Protein AF-A0A7S1LGP7-F1 (afdb_monomer_lite)

Structure (mmCIF, N/CA/C/O backbone):
data_AF-A0A7S1LGP7-F1
#
_entry.id   AF-A0A7S1LGP7-F1
#
loop_
_atom_site.group_PDB
_atom_site.id
_atom_site.type_symbol
_atom_site.label_atom_id
_atom_site.label_alt_id
_atom_site.label_comp_id
_atom_site.label_asym_id
_atom_site.label_entity_id
_atom_site.label_seq_id
_atom_site.pdbx_PDB_ins_code
_atom_site.Cartn_x
_atom_site.Cartn_y
_atom_site.Cartn_z
_atom_site.occupancy
_atom_site.B_iso_or_equiv
_atom_site.auth_seq_id
_atom_site.auth_comp_id
_atom_site.auth_asym_id
_atom_site.auth_atom_id
_atom_site.pdbx_PDB_model_num
ATOM 1 N N . LYS A 1 1 ? 65.572 6.666 -53.061 1.00 45.47 1 LYS A N 1
ATOM 2 C CA . LYS A 1 1 ? 66.900 7.156 -53.503 1.00 45.47 1 LYS A CA 1
ATOM 3 C C . LYS A 1 1 ? 67.613 7.742 -52.293 1.00 45.47 1 LYS A C 1
ATOM 5 O O . LYS A 1 1 ? 67.546 8.941 -52.095 1.00 45.47 1 LYS A O 1
ATOM 10 N N . GLU A 1 2 ? 68.214 6.881 -51.483 1.00 43.12 2 GLU A N 1
ATOM 11 C CA . GLU A 1 2 ? 69.264 7.213 -50.515 1.00 43.12 2 GLU A CA 1
ATOM 12 C C . GLU A 1 2 ? 69.941 5.873 -50.194 1.00 43.12 2 GLU A C 1
ATOM 14 O O . GLU A 1 2 ? 69.352 5.007 -49.552 1.00 43.12 2 GLU A O 1
ATOM 19 N N . GLU A 1 3 ? 71.114 5.645 -50.787 1.00 46.31 3 GLU A N 1
ATOM 20 C CA . GLU A 1 3 ? 71.937 4.452 -50.572 1.00 46.31 3 GLU A CA 1
ATOM 21 C C . GLU A 1 3 ? 72.852 4.705 -49.372 1.00 46.31 3 GLU A C 1
ATOM 23 O O . GLU A 1 3 ? 73.777 5.515 -49.433 1.00 46.31 3 GLU A O 1
ATOM 28 N N . LEU A 1 4 ? 72.598 4.014 -48.263 1.00 48.03 4 LEU A N 1
ATOM 29 C CA . LEU A 1 4 ? 73.521 3.953 -47.132 1.00 48.03 4 LEU A CA 1
ATOM 30 C C . LEU A 1 4 ? 74.515 2.811 -47.371 1.00 48.03 4 LEU A C 1
ATOM 32 O O . LEU A 1 4 ? 74.286 1.675 -46.961 1.00 48.03 4 LEU A O 1
ATOM 36 N N . CYS A 1 5 ? 75.638 3.118 -48.021 1.00 53.22 5 CYS A N 1
ATOM 37 C CA . CYS A 1 5 ? 76.792 2.224 -48.069 1.00 53.22 5 CYS A CA 1
ATOM 38 C C . CYS A 1 5 ? 77.402 2.106 -46.664 1.00 53.22 5 CYS A C 1
ATOM 40 O O . CYS A 1 5 ? 78.055 3.032 -46.180 1.00 53.22 5 CYS A O 1
ATOM 42 N N . ARG A 1 6 ? 77.209 0.965 -45.994 1.00 50.81 6 ARG A N 1
ATOM 43 C CA . ARG A 1 6 ? 77.986 0.627 -44.795 1.00 50.81 6 ARG A CA 1
ATOM 44 C C . ARG A 1 6 ? 79.366 0.132 -45.222 1.00 50.81 6 ARG A C 1
ATOM 46 O O . ARG A 1 6 ? 79.488 -0.956 -45.769 1.00 50.81 6 ARG A O 1
ATOM 53 N N . GLN A 1 7 ? 80.389 0.938 -44.955 1.00 54.25 7 GLN A N 1
ATOM 54 C CA . GLN A 1 7 ? 81.780 0.486 -44.948 1.00 54.25 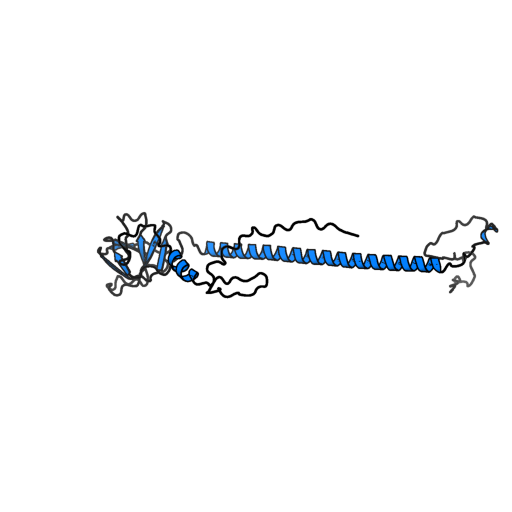7 GLN A CA 1
ATOM 55 C C . GLN A 1 7 ? 82.050 -0.287 -43.652 1.00 54.25 7 GLN A C 1
ATOM 57 O O . GLN A 1 7 ? 81.488 0.039 -42.602 1.00 54.25 7 GLN A O 1
ATOM 62 N N . ASP A 1 8 ? 82.896 -1.313 -43.718 1.00 59.28 8 ASP A N 1
ATOM 63 C CA . ASP A 1 8 ? 83.417 -1.944 -42.511 1.00 59.28 8 ASP A CA 1
ATOM 64 C C . ASP A 1 8 ? 84.387 -0.997 -41.776 1.00 59.28 8 ASP A C 1
ATOM 66 O O . ASP A 1 8 ? 84.783 0.053 -42.287 1.00 59.28 8 ASP A O 1
ATOM 70 N N . PHE A 1 9 ? 84.792 -1.358 -40.556 1.00 62.59 9 PHE A N 1
ATOM 71 C CA . PHE A 1 9 ? 85.716 -0.548 -39.749 1.00 62.59 9 PHE A CA 1
ATOM 72 C C . PHE A 1 9 ? 87.102 -0.337 -40.397 1.00 62.59 9 PHE A C 1
ATOM 74 O O . PHE A 1 9 ? 87.920 0.392 -39.836 1.00 62.59 9 PHE A O 1
ATOM 81 N N . THR A 1 10 ? 87.378 -0.944 -41.558 1.00 65.94 10 THR A N 1
ATOM 82 C CA . THR A 1 10 ? 88.626 -0.774 -42.314 1.00 65.94 10 THR A CA 1
ATOM 83 C C . THR A 1 10 ? 88.478 0.084 -43.572 1.00 65.94 10 THR A C 1
ATOM 85 O O . THR A 1 10 ? 89.481 0.373 -44.222 1.00 65.94 10 THR A O 1
ATOM 88 N N . GLY A 1 11 ? 87.262 0.536 -43.902 1.00 63.62 11 GLY A N 1
ATOM 89 C CA . GLY A 1 11 ? 86.998 1.386 -45.065 1.00 63.62 11 GLY A CA 1
ATOM 90 C C . GLY A 1 11 ? 87.019 0.644 -46.405 1.00 63.62 11 GLY A C 1
ATOM 91 O O . GLY A 1 11 ? 86.987 1.293 -47.451 1.00 63.62 11 GLY A O 1
ATOM 92 N N . ASN A 1 12 ? 87.057 -0.692 -46.399 1.00 59.50 12 ASN A N 1
ATOM 93 C CA . ASN A 1 12 ? 87.031 -1.486 -47.623 1.00 59.50 12 ASN A CA 1
ATOM 94 C C . ASN A 1 12 ? 85.597 -1.915 -47.953 1.00 59.50 12 ASN A C 1
ATOM 96 O O . ASN A 1 12 ? 84.813 -2.285 -47.080 1.00 59.50 12 ASN A O 1
ATOM 100 N N . LEU A 1 13 ? 85.243 -1.856 -49.238 1.00 49.75 13 LEU A N 1
ATOM 101 C CA . LEU A 1 13 ? 83.970 -2.377 -49.733 1.00 49.75 13 LEU A CA 1
ATOM 102 C C . LEU A 1 13 ? 84.037 -3.907 -49.705 1.00 49.75 13 LEU A C 1
ATOM 104 O O . LEU A 1 13 ? 84.783 -4.514 -50.474 1.00 49.75 13 LEU A O 1
ATOM 108 N N . THR A 1 14 ? 83.284 -4.538 -48.808 1.00 54.44 14 THR A N 1
ATOM 109 C CA . THR A 1 14 ? 83.180 -5.998 -48.766 1.00 54.44 14 THR A CA 1
ATOM 110 C C . THR A 1 14 ? 82.290 -6.488 -49.922 1.00 54.44 14 THR A C 1
ATOM 112 O O . THR A 1 14 ? 81.236 -5.898 -50.180 1.00 54.44 14 THR A O 1
ATOM 115 N N . PRO A 1 15 ? 82.660 -7.576 -50.627 1.00 52.47 15 PRO A N 1
ATOM 116 C CA . PRO A 1 15 ? 81.904 -8.098 -51.774 1.00 52.47 15 PRO A CA 1
ATOM 117 C C . PRO A 1 15 ? 80.548 -8.734 -51.407 1.00 52.47 15 PRO A C 1
ATOM 119 O O . PRO A 1 15 ? 79.833 -9.198 -52.289 1.00 52.47 15 PRO A O 1
ATOM 122 N N . GLU A 1 16 ? 80.157 -8.717 -50.130 1.00 50.62 16 GLU A N 1
ATOM 123 C CA . GLU A 1 16 ? 78.824 -9.130 -49.664 1.00 50.62 16 GLU A CA 1
ATOM 124 C C . GLU A 1 16 ? 77.797 -7.980 -49.635 1.00 50.62 16 GLU A C 1
ATOM 126 O O . GLU A 1 16 ? 76.664 -8.163 -49.199 1.00 50.62 16 GLU A O 1
ATOM 131 N N . SER A 1 17 ? 78.152 -6.788 -50.124 1.00 48.53 17 SER A N 1
ATOM 132 C CA . SER A 1 17 ? 77.279 -5.603 -50.128 1.00 48.53 17 SER A CA 1
ATOM 133 C C . SER A 1 17 ? 76.376 -5.482 -51.367 1.00 48.53 17 SER A C 1
ATOM 135 O O . SER A 1 17 ? 76.070 -4.382 -51.822 1.00 48.53 17 SER A O 1
ATOM 137 N N . PHE A 1 18 ? 75.882 -6.602 -51.901 1.00 47.41 18 PHE A N 1
ATOM 138 C CA . PHE A 1 18 ? 74.778 -6.570 -52.864 1.00 47.41 18 PHE A CA 1
ATOM 139 C C . PHE A 1 18 ? 73.451 -6.537 -52.103 1.00 47.41 18 PHE A C 1
ATOM 141 O O . PHE A 1 18 ? 72.901 -7.568 -51.716 1.00 47.41 18 PHE A O 1
ATOM 148 N N . HIS A 1 19 ? 72.932 -5.333 -51.862 1.00 49.53 19 HIS A N 1
ATOM 149 C CA . HIS A 1 19 ? 71.583 -5.178 -51.335 1.00 49.53 19 HIS A CA 1
ATOM 150 C C . HIS A 1 19 ? 70.546 -5.372 -52.447 1.00 49.53 19 HIS A C 1
ATOM 152 O O . HIS A 1 19 ? 70.520 -4.654 -53.444 1.00 49.53 19 HIS A O 1
ATOM 158 N N . LEU A 1 20 ? 69.679 -6.360 -52.224 1.00 48.50 20 LEU A N 1
ATOM 159 C CA . LEU A 1 20 ? 68.408 -6.568 -52.909 1.00 48.50 20 LEU A CA 1
ATOM 160 C C . LEU A 1 20 ? 67.616 -5.254 -52.982 1.00 48.50 20 LEU A C 1
ATOM 162 O O . LEU A 1 20 ? 67.345 -4.628 -51.956 1.00 48.50 20 LEU A O 1
ATOM 166 N N . PHE A 1 21 ? 67.197 -4.869 -54.187 1.00 45.00 21 PHE A N 1
ATOM 167 C CA . PHE A 1 21 ? 66.162 -3.856 -54.358 1.00 45.00 21 PHE A CA 1
ATOM 168 C C . PHE A 1 21 ? 64.831 -4.431 -53.864 1.00 45.00 21 PHE A C 1
ATOM 170 O O . PHE A 1 21 ? 64.305 -5.378 -54.444 1.00 45.00 21 PHE A O 1
ATOM 177 N N . ALA A 1 22 ? 64.286 -3.855 -52.794 1.00 45.72 22 ALA A N 1
ATOM 178 C CA . ALA A 1 22 ? 62.918 -4.108 -52.367 1.00 45.72 22 ALA A CA 1
ATOM 179 C C . ALA A 1 22 ? 61.983 -3.105 -53.059 1.00 45.72 22 ALA A C 1
ATOM 181 O O . ALA A 1 22 ? 62.120 -1.893 -52.886 1.00 45.72 22 ALA A O 1
ATOM 182 N N . VAL A 1 23 ? 61.027 -3.614 -53.834 1.00 44.25 23 VAL A N 1
ATOM 183 C CA . VAL A 1 23 ? 59.848 -2.865 -54.282 1.00 44.25 23 VAL A CA 1
ATOM 184 C C . VAL A 1 23 ? 58.651 -3.526 -53.600 1.00 44.25 23 VAL A C 1
ATOM 186 O O . VAL A 1 23 ? 58.214 -4.594 -54.015 1.00 44.25 23 VAL A O 1
ATOM 189 N N . GLY A 1 24 ? 58.171 -2.921 -52.510 1.00 56.34 24 GLY A N 1
ATOM 190 C CA . GLY A 1 24 ? 57.148 -3.499 -51.625 1.00 56.34 24 GLY A CA 1
ATOM 191 C C . GLY A 1 24 ? 57.721 -4.403 -50.520 1.00 56.34 24 GLY A C 1
ATOM 192 O O . GLY A 1 24 ? 58.827 -4.920 -50.645 1.00 56.34 24 GLY A O 1
ATOM 193 N N . ASP A 1 25 ? 56.963 -4.579 -49.431 1.00 51.34 25 ASP A N 1
ATOM 194 C CA . ASP A 1 25 ? 57.338 -5.227 -48.151 1.00 51.34 25 ASP A CA 1
ATOM 195 C C . ASP A 1 25 ? 57.711 -6.732 -48.218 1.00 51.34 25 ASP A C 1
ATOM 197 O O . ASP A 1 25 ? 57.734 -7.427 -47.203 1.00 51.34 25 ASP A O 1
ATOM 201 N N . GLN A 1 26 ? 58.029 -7.277 -49.395 1.00 43.53 26 GLN A N 1
ATOM 202 C CA . GLN A 1 26 ? 58.455 -8.668 -49.552 1.00 43.53 26 GLN A CA 1
ATOM 203 C C . GLN A 1 26 ? 59.936 -8.762 -49.926 1.00 43.53 26 GLN A C 1
ATOM 205 O O . GLN A 1 26 ? 60.324 -8.647 -51.087 1.00 43.53 26 GLN A O 1
ATOM 210 N N . THR A 1 27 ? 60.779 -9.048 -48.935 1.00 50.84 27 THR A N 1
ATOM 211 C CA . THR A 1 27 ? 62.167 -9.473 -49.145 1.00 50.84 27 THR A CA 1
ATOM 212 C C . THR A 1 27 ? 62.204 -10.961 -49.485 1.00 50.84 27 THR A C 1
ATOM 214 O O . THR A 1 27 ? 62.188 -11.827 -48.612 1.00 50.84 27 THR A O 1
ATOM 217 N N . THR A 1 28 ? 62.264 -11.287 -50.774 1.00 51.72 28 THR A N 1
ATOM 218 C CA . THR A 1 28 ? 62.594 -12.646 -51.220 1.00 51.72 28 THR A CA 1
ATOM 219 C C . THR A 1 28 ? 64.111 -12.797 -51.300 1.00 51.72 28 THR A C 1
ATOM 221 O O . THR A 1 28 ? 64.804 -12.045 -51.982 1.00 51.72 28 THR A O 1
ATOM 224 N N . ARG A 1 29 ? 64.652 -13.759 -50.548 1.00 49.84 29 ARG A N 1
ATOM 225 C CA . ARG A 1 29 ? 66.072 -14.116 -50.576 1.00 49.84 29 ARG A CA 1
ATOM 226 C C . ARG A 1 29 ? 66.294 -14.999 -51.806 1.00 49.84 29 ARG A C 1
ATOM 228 O O . ARG A 1 29 ? 65.778 -16.110 -51.849 1.00 49.84 29 ARG A O 1
ATOM 235 N N . LEU A 1 30 ? 66.990 -14.488 -52.819 1.00 55.34 30 LEU A N 1
ATOM 236 C CA . LEU A 1 30 ? 67.399 -15.296 -53.970 1.00 55.34 30 LEU A CA 1
ATOM 237 C C . LEU A 1 30 ? 68.474 -16.292 -53.519 1.00 55.34 30 LEU A C 1
ATOM 239 O O . LEU A 1 30 ? 69.453 -15.901 -52.885 1.00 55.34 30 LEU A O 1
ATOM 243 N N . ASP A 1 31 ? 68.273 -17.574 -53.822 1.00 55.06 31 ASP A N 1
ATOM 244 C CA . ASP A 1 31 ? 69.269 -18.617 -53.580 1.00 55.06 31 ASP A CA 1
ATOM 245 C C . ASP A 1 31 ? 70.518 -18.356 -54.440 1.00 55.06 31 ASP A C 1
ATOM 247 O O . ASP A 1 31 ? 70.426 -18.181 -55.657 1.00 55.06 31 ASP A O 1
ATOM 251 N N . ASN A 1 32 ? 71.685 -18.333 -53.791 1.00 58.62 32 ASN A N 1
ATOM 252 C CA . ASN A 1 32 ? 72.957 -17.798 -54.299 1.00 58.62 32 ASN A CA 1
ATOM 253 C C . ASN A 1 32 ? 73.571 -18.495 -55.534 1.00 58.62 32 ASN A C 1
ATOM 255 O O . ASN A 1 32 ? 74.590 -18.022 -56.023 1.00 58.62 32 ASN A O 1
ATOM 259 N N . ASP A 1 33 ? 72.974 -19.559 -56.078 1.00 55.12 33 ASP A N 1
ATOM 260 C CA . ASP A 1 33 ? 73.622 -20.396 -57.105 1.00 55.12 33 ASP A CA 1
ATOM 261 C C . ASP A 1 33 ? 72.882 -20.457 -58.454 1.00 55.12 33 ASP A C 1
ATOM 263 O O . ASP A 1 33 ? 73.161 -21.321 -59.291 1.00 55.12 33 ASP A O 1
ATOM 267 N N . ARG A 1 34 ? 71.946 -19.538 -58.730 1.00 52.94 34 ARG A N 1
ATOM 268 C CA . ARG A 1 34 ? 71.363 -19.423 -60.079 1.00 52.94 34 ARG A CA 1
ATOM 269 C C . ARG A 1 34 ? 72.171 -18.467 -60.951 1.00 52.94 34 ARG A C 1
ATOM 271 O O . ARG A 1 34 ? 72.190 -17.263 -60.723 1.00 52.94 34 ARG A O 1
ATOM 278 N N . ALA A 1 35 ? 72.803 -19.025 -61.985 1.00 54.44 35 ALA A N 1
ATOM 279 C CA . ALA A 1 35 ? 73.470 -18.267 -63.037 1.00 54.44 35 ALA A CA 1
ATOM 280 C C . ALA A 1 35 ? 72.515 -17.223 -63.636 1.00 54.44 35 ALA A C 1
ATOM 282 O O . ALA A 1 35 ? 71.406 -17.556 -64.059 1.00 54.44 35 ALA A O 1
ATOM 283 N N . ILE A 1 36 ? 72.962 -15.967 -63.669 1.00 52.75 36 ILE A N 1
ATOM 284 C CA . ILE A 1 36 ? 72.248 -14.853 -64.294 1.00 52.75 36 ILE A CA 1
ATOM 285 C C . ILE A 1 36 ? 72.203 -15.132 -65.798 1.00 52.75 36 ILE A C 1
ATOM 287 O O . ILE A 1 36 ? 73.175 -14.912 -66.519 1.00 52.75 36 ILE A O 1
ATOM 291 N N . THR A 1 37 ? 71.089 -15.681 -66.275 1.00 52.41 37 THR A N 1
ATOM 292 C CA . THR A 1 37 ? 70.812 -15.782 -67.708 1.00 52.41 37 THR A CA 1
ATOM 293 C C . THR A 1 37 ? 70.442 -14.392 -68.241 1.00 52.41 37 THR A C 1
ATOM 295 O O . THR A 1 37 ? 69.683 -13.688 -67.571 1.00 52.41 37 THR A O 1
ATOM 298 N N . PRO A 1 38 ? 70.910 -13.991 -69.437 1.00 49.88 38 PRO A N 1
ATOM 299 C CA . PRO A 1 38 ? 70.647 -12.668 -70.023 1.00 49.88 38 PRO A CA 1
ATOM 300 C C . PRO A 1 38 ? 69.168 -12.406 -70.377 1.00 49.88 38 PRO A C 1
ATOM 302 O O . PRO A 1 38 ? 68.822 -11.299 -70.768 1.00 49.88 38 PRO A O 1
ATOM 305 N N . ASP A 1 39 ? 68.271 -13.371 -70.163 1.00 50.38 39 ASP A N 1
ATOM 306 C CA . ASP A 1 39 ? 66.823 -13.221 -70.380 1.00 50.38 39 ASP A CA 1
ATOM 307 C C . ASP A 1 39 ? 66.090 -12.427 -69.276 1.00 50.38 39 ASP A C 1
ATOM 309 O O . ASP A 1 39 ? 64.866 -12.312 -69.292 1.00 50.38 39 ASP A O 1
ATOM 313 N N . LEU A 1 40 ? 66.817 -11.846 -68.316 1.00 50.91 40 LEU A N 1
ATOM 314 C CA . LEU A 1 40 ? 66.263 -10.975 -67.267 1.00 50.91 40 LEU A CA 1
ATOM 315 C C . LEU A 1 40 ? 66.204 -9.485 -67.658 1.00 50.91 40 LEU A C 1
ATOM 317 O O . LEU A 1 40 ? 65.840 -8.650 -66.833 1.00 50.91 40 LEU A O 1
ATOM 321 N N . GLU A 1 41 ? 66.524 -9.136 -68.908 1.00 49.41 41 GLU A N 1
ATOM 322 C CA . GLU A 1 41 ? 66.628 -7.740 -69.362 1.00 49.41 41 GLU A CA 1
ATOM 323 C C . GLU A 1 41 ? 65.307 -7.091 -69.802 1.00 49.41 41 GLU A C 1
ATOM 325 O O . GLU A 1 41 ? 65.292 -5.939 -70.230 1.00 49.41 41 GLU A O 1
ATOM 330 N N . VAL A 1 42 ? 64.171 -7.779 -69.659 1.00 55.38 42 VAL A N 1
ATOM 331 C CA . VAL A 1 42 ? 62.873 -7.191 -70.004 1.00 55.38 42 VAL A CA 1
ATOM 332 C C . VAL A 1 42 ? 61.888 -7.296 -68.844 1.00 55.38 42 VAL A C 1
ATOM 334 O O . VAL A 1 42 ? 60.809 -7.874 -68.950 1.00 55.38 42 VAL A O 1
ATOM 337 N N . LEU A 1 43 ? 62.232 -6.652 -67.725 1.00 52.44 43 LEU A N 1
ATOM 338 C CA . LEU A 1 43 ? 61.215 -6.041 -66.865 1.00 52.44 43 LEU A CA 1
ATOM 339 C C . LEU A 1 43 ? 60.535 -4.946 -67.701 1.00 52.44 43 LEU A C 1
ATOM 341 O O . LEU A 1 43 ? 60.897 -3.772 -67.643 1.00 52.44 43 LEU A O 1
ATOM 345 N N . VAL A 1 44 ? 59.592 -5.363 -68.556 1.00 56.28 44 VAL A N 1
ATOM 346 C CA . VAL A 1 44 ? 58.695 -4.467 -69.282 1.00 56.28 44 VAL A CA 1
ATOM 347 C C . VAL A 1 44 ? 57.949 -3.684 -68.212 1.00 56.28 44 VAL A C 1
ATOM 349 O O . VAL A 1 44 ? 57.017 -4.197 -67.595 1.00 56.28 44 VAL A O 1
ATOM 352 N N . LEU A 1 45 ? 58.382 -2.450 -67.969 1.00 58.28 45 LEU A N 1
ATOM 353 C CA . LEU A 1 45 ? 57.582 -1.464 -67.264 1.00 58.28 45 LEU A CA 1
ATOM 354 C C . LEU A 1 45 ? 56.322 -1.287 -68.105 1.00 58.28 45 LEU A C 1
ATOM 356 O O . LEU A 1 45 ? 56.350 -0.619 -69.141 1.00 58.28 45 LEU A O 1
ATOM 360 N N . GLN A 1 46 ? 55.248 -1.979 -67.725 1.00 71.38 46 GLN A N 1
ATOM 361 C CA . GLN A 1 46 ? 53.972 -1.796 -68.391 1.00 71.38 46 GLN A CA 1
ATOM 362 C C . GLN A 1 46 ? 53.599 -0.317 -68.253 1.00 71.38 46 GLN A C 1
ATOM 364 O O . GLN A 1 46 ? 53.720 0.238 -67.155 1.00 71.38 46 GLN A O 1
ATOM 369 N N . PRO A 1 47 ? 53.235 0.353 -69.360 1.00 72.38 47 PRO A N 1
ATOM 370 C CA . PRO A 1 47 ? 52.853 1.749 -69.313 1.00 72.38 47 PRO A CA 1
ATOM 371 C C . PRO A 1 47 ? 51.675 1.886 -68.356 1.00 72.38 47 PRO A C 1
ATOM 373 O O . PRO A 1 47 ? 50.692 1.157 -68.445 1.00 72.38 47 PRO A O 1
ATOM 376 N N . HIS A 1 48 ? 51.836 2.804 -67.418 1.00 78.38 48 HIS A N 1
ATOM 377 C CA . HIS A 1 48 ? 50.867 3.098 -66.389 1.00 78.38 48 HIS A CA 1
ATOM 378 C C . HIS A 1 48 ? 49.521 3.505 -67.021 1.00 78.38 48 HIS A C 1
ATOM 380 O O . HIS A 1 48 ? 49.446 4.551 -67.671 1.00 78.38 48 HIS A O 1
ATOM 386 N N . ASP A 1 49 ? 48.472 2.696 -66.842 1.00 92.62 49 ASP A N 1
ATOM 387 C CA . ASP A 1 49 ? 47.128 2.986 -67.350 1.00 92.62 49 ASP A CA 1
ATOM 388 C C . ASP A 1 49 ? 46.351 3.855 -66.337 1.00 92.62 49 ASP A C 1
ATOM 390 O O . ASP A 1 49 ? 45.970 3.3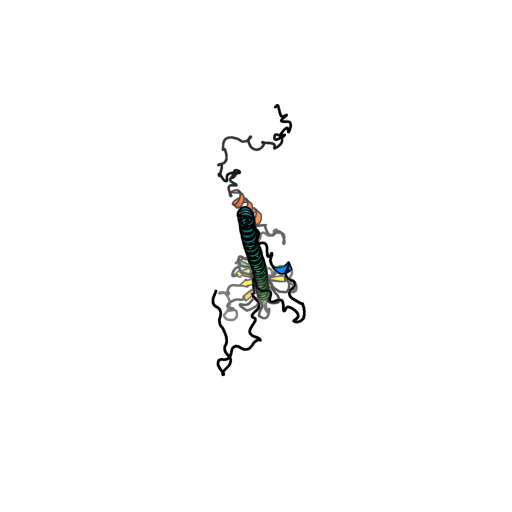66 -65.269 1.00 92.62 49 ASP A O 1
ATOM 394 N N . PRO A 1 50 ? 46.093 5.145 -66.632 1.00 92.62 50 PRO A N 1
ATOM 395 C CA . PRO A 1 50 ? 45.363 6.030 -65.724 1.00 92.62 50 PRO A CA 1
ATOM 396 C C . PRO A 1 50 ? 43.919 5.571 -65.461 1.00 92.62 50 PRO A C 1
ATOM 398 O O . PRO A 1 50 ? 43.345 5.921 -64.427 1.00 92.62 50 PRO A O 1
ATOM 401 N N . GLU A 1 51 ? 43.312 4.779 -66.354 1.00 93.06 51 GLU A N 1
ATOM 402 C CA . GLU A 1 51 ? 41.979 4.224 -66.103 1.00 93.06 51 GLU A CA 1
ATOM 403 C C . GLU A 1 51 ? 42.000 3.162 -65.002 1.00 93.06 51 GLU A C 1
ATOM 405 O O . GLU A 1 51 ? 41.032 3.034 -64.245 1.00 93.06 51 GLU A O 1
ATOM 410 N N . GLN A 1 52 ? 43.095 2.407 -64.895 1.00 90.75 52 GLN A N 1
ATOM 411 C CA . GLN A 1 52 ? 43.253 1.394 -63.860 1.00 90.75 52 GLN A CA 1
ATOM 412 C C . GLN A 1 52 ? 43.405 2.042 -62.479 1.00 90.75 52 GLN A C 1
ATOM 414 O O . GLN A 1 52 ? 42.689 1.656 -61.554 1.00 90.75 52 GLN A O 1
ATOM 419 N N . GLU A 1 53 ? 44.229 3.087 -62.358 1.00 91.88 53 GLU A N 1
ATOM 420 C CA . GLU A 1 53 ? 44.342 3.874 -61.120 1.00 91.88 53 GLU A CA 1
ATOM 421 C C . GLU A 1 53 ? 42.996 4.455 -60.676 1.00 91.88 53 GLU A C 1
ATOM 423 O O . GLU A 1 53 ? 42.626 4.343 -59.507 1.00 91.88 53 GLU A O 1
ATOM 428 N N . ALA A 1 54 ? 42.222 5.027 -61.605 1.00 94.94 54 ALA A N 1
ATOM 429 C CA . ALA A 1 54 ? 40.914 5.592 -61.282 1.00 94.94 54 ALA A CA 1
ATOM 430 C C . ALA A 1 54 ? 39.934 4.529 -60.748 1.00 94.94 54 ALA A C 1
ATOM 432 O O . ALA A 1 54 ? 39.166 4.801 -59.820 1.00 94.94 54 ALA A O 1
ATOM 433 N N . ARG A 1 55 ? 39.963 3.304 -61.296 1.00 95.38 55 ARG A N 1
ATOM 434 C CA . ARG A 1 55 ? 39.142 2.180 -60.807 1.00 95.38 55 ARG A CA 1
ATOM 435 C C . ARG A 1 55 ? 39.599 1.697 -59.435 1.00 95.38 55 ARG A C 1
ATOM 437 O O . ARG A 1 55 ? 38.754 1.428 -58.581 1.00 95.38 55 ARG A O 1
ATOM 444 N N . GLU A 1 56 ? 40.906 1.603 -59.207 1.00 94.75 56 GLU A N 1
ATOM 445 C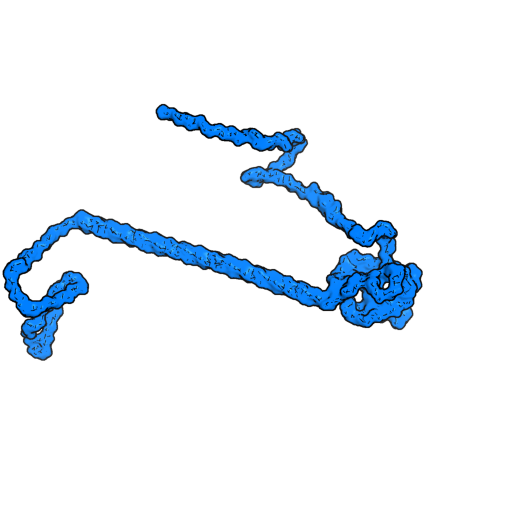 CA . GLU A 1 56 ? 41.468 1.209 -57.913 1.00 94.75 56 GLU A CA 1
ATOM 446 C C . GLU A 1 56 ? 41.167 2.251 -56.824 1.00 94.75 56 GLU A C 1
ATOM 448 O O . GLU A 1 56 ? 40.769 1.887 -55.713 1.00 94.75 56 GLU A O 1
ATOM 453 N N . GLU A 1 57 ? 41.257 3.544 -57.150 1.00 96.06 57 GLU A N 1
ATOM 454 C CA . GLU A 1 57 ? 40.899 4.632 -56.240 1.00 96.06 57 GLU A CA 1
ATOM 455 C C . GLU A 1 57 ? 39.395 4.646 -55.932 1.00 96.06 57 GLU A C 1
ATOM 457 O O . GLU A 1 57 ? 39.007 4.772 -54.766 1.00 96.06 57 GLU A O 1
ATOM 462 N N . ALA A 1 58 ? 38.539 4.474 -56.945 1.00 96.69 58 ALA A N 1
ATOM 463 C CA . ALA A 1 58 ? 37.094 4.373 -56.753 1.00 96.69 58 ALA A CA 1
ATOM 464 C C . ALA A 1 58 ? 36.726 3.168 -55.872 1.00 96.69 58 ALA A C 1
ATOM 466 O O . ALA A 1 58 ? 35.925 3.303 -54.947 1.00 96.69 58 ALA A O 1
ATOM 467 N N . ALA A 1 59 ? 37.362 2.013 -56.091 1.00 97.12 59 ALA A N 1
ATOM 468 C CA . ALA A 1 59 ? 37.163 0.825 -55.266 1.00 97.12 59 ALA A CA 1
ATOM 469 C C . ALA A 1 59 ? 37.656 1.026 -53.822 1.00 97.12 59 ALA A C 1
ATOM 471 O O . ALA A 1 59 ? 37.029 0.530 -52.886 1.00 97.12 59 ALA A O 1
ATOM 472 N N . ARG A 1 60 ? 38.757 1.764 -53.613 1.00 96.62 60 ARG A N 1
ATOM 473 C CA . ARG A 1 60 ? 39.227 2.133 -52.268 1.00 96.62 60 ARG A CA 1
ATOM 474 C C . ARG A 1 60 ? 38.215 3.031 -51.558 1.00 96.62 60 ARG A C 1
ATOM 476 O O . ARG A 1 60 ? 37.849 2.724 -50.430 1.00 96.62 60 ARG A O 1
ATOM 483 N N . LYS A 1 61 ? 37.711 4.069 -52.233 1.00 97.56 61 LYS A N 1
ATOM 484 C CA . LYS A 1 61 ? 36.681 4.973 -51.690 1.00 97.56 61 LYS A CA 1
ATOM 485 C C . LYS A 1 61 ? 35.399 4.226 -51.313 1.00 97.56 61 LYS A C 1
ATOM 487 O O . LYS A 1 61 ? 34.880 4.444 -50.227 1.00 97.56 61 LYS A O 1
ATOM 492 N N . GLN A 1 62 ? 34.939 3.305 -52.162 1.00 97.19 62 GLN A N 1
ATOM 493 C CA . GLN A 1 62 ? 33.770 2.469 -51.866 1.00 97.19 62 GLN A CA 1
ATOM 494 C C . GLN A 1 62 ? 33.986 1.561 -50.648 1.00 97.19 62 GLN A C 1
ATOM 496 O O . GLN A 1 62 ? 33.086 1.424 -49.825 1.00 97.19 62 GLN A O 1
ATOM 501 N N . ARG A 1 63 ? 35.176 0.960 -50.496 1.00 96.94 63 ARG A N 1
ATOM 502 C CA . ARG A 1 63 ? 35.510 0.165 -49.301 1.00 96.94 63 ARG A CA 1
ATOM 503 C C . ARG A 1 63 ? 35.527 1.016 -48.031 1.00 96.94 63 ARG A C 1
ATOM 505 O O . ARG A 1 63 ? 34.948 0.611 -47.033 1.00 96.94 63 ARG A O 1
ATOM 512 N N . GLU A 1 64 ? 36.131 2.201 -48.081 1.00 97.06 64 GLU A N 1
ATOM 513 C CA . GLU A 1 64 ? 36.175 3.129 -46.940 1.00 97.06 64 GLU A CA 1
ATOM 514 C C . GLU A 1 64 ? 34.782 3.632 -46.529 1.00 97.06 64 GLU A C 1
ATOM 516 O O . GLU A 1 64 ? 34.517 3.826 -45.341 1.00 97.06 64 GLU A O 1
ATOM 521 N N . GLU A 1 65 ? 33.896 3.863 -47.501 1.00 97.44 65 GLU A N 1
ATOM 522 C CA . GLU A 1 65 ? 32.499 4.238 -47.265 1.00 97.44 65 GLU A CA 1
ATOM 523 C C . GLU A 1 65 ? 31.724 3.091 -46.612 1.00 97.44 65 GLU A C 1
ATOM 525 O O . GLU A 1 65 ? 31.124 3.291 -45.559 1.00 97.44 65 GLU A O 1
ATOM 530 N N . TYR A 1 66 ? 31.841 1.874 -47.148 1.00 96.56 66 TYR A N 1
ATOM 531 C CA . TYR A 1 66 ? 31.238 0.680 -46.554 1.00 96.56 66 TYR A CA 1
ATOM 532 C C . TYR A 1 66 ? 31.719 0.440 -45.112 1.00 96.56 66 TYR A C 1
ATOM 534 O O . TYR A 1 66 ? 30.912 0.243 -44.208 1.00 96.56 66 TYR A O 1
ATOM 542 N N . GLU A 1 67 ? 33.027 0.541 -44.855 1.00 96.75 67 GLU A N 1
ATOM 543 C CA . GLU A 1 67 ? 33.593 0.421 -43.502 1.00 96.75 67 GLU A CA 1
ATOM 544 C C . GLU A 1 67 ? 33.134 1.545 -42.556 1.00 96.75 67 GLU A C 1
ATOM 546 O O . GLU A 1 67 ? 33.167 1.397 -41.330 1.00 96.75 67 GLU A O 1
ATOM 551 N N . ARG A 1 68 ? 32.761 2.717 -43.083 1.00 98.06 68 ARG A N 1
ATOM 552 C CA . ARG A 1 68 ? 32.174 3.800 -42.282 1.00 98.06 68 ARG A CA 1
ATOM 553 C C . ARG A 1 68 ? 30.735 3.466 -41.908 1.00 98.06 68 ARG A C 1
ATOM 555 O O . ARG A 1 68 ? 30.406 3.547 -40.728 1.00 98.06 68 ARG A O 1
ATOM 562 N N . GLU A 1 69 ? 29.922 3.056 -42.876 1.00 97.81 69 GLU A N 1
ATOM 563 C CA . GLU A 1 69 ? 28.530 2.654 -42.648 1.00 97.81 69 GLU A CA 1
ATOM 564 C C . GLU A 1 69 ? 28.436 1.465 -41.683 1.00 97.81 69 GLU A C 1
ATOM 566 O O . GLU A 1 69 ? 27.617 1.470 -40.764 1.00 97.81 69 GLU A O 1
ATOM 571 N N . GLU A 1 70 ? 29.328 0.479 -41.816 1.00 98.12 70 GLU A N 1
ATOM 572 C CA . GLU A 1 70 ? 29.408 -0.662 -40.901 1.00 98.12 70 GLU A CA 1
ATOM 573 C C . GLU A 1 70 ? 29.714 -0.215 -39.464 1.00 98.12 70 GLU A C 1
ATOM 575 O O . GLU A 1 70 ? 29.067 -0.667 -38.515 1.00 98.12 70 GLU A O 1
ATOM 580 N N . ARG A 1 71 ? 30.647 0.732 -39.288 1.00 98.38 71 ARG A N 1
ATOM 581 C CA . ARG A 1 71 ? 30.952 1.316 -37.973 1.00 98.38 71 ARG A CA 1
ATOM 582 C C . ARG A 1 71 ? 29.775 2.099 -37.398 1.00 98.38 71 ARG A C 1
ATOM 584 O O . ARG A 1 71 ? 29.511 1.996 -36.202 1.00 98.38 71 ARG A O 1
ATOM 591 N N . GLU A 1 72 ? 29.062 2.863 -38.219 1.00 98.12 72 GLU A N 1
ATOM 592 C CA . GLU A 1 72 ? 27.879 3.613 -37.785 1.00 98.12 72 GLU A CA 1
ATOM 593 C C . GLU A 1 72 ? 26.739 2.680 -37.359 1.00 98.12 72 GLU A C 1
ATOM 595 O O . GLU A 1 72 ? 26.143 2.877 -36.297 1.00 98.12 72 GLU A O 1
ATOM 600 N N . MET A 1 73 ? 26.490 1.613 -38.122 1.00 98.38 73 MET A N 1
ATOM 601 C CA . MET A 1 73 ? 25.505 0.590 -37.773 1.00 98.38 73 MET A CA 1
ATOM 602 C C . MET A 1 73 ? 25.889 -0.153 -36.487 1.00 98.38 73 MET A C 1
ATOM 604 O O . MET A 1 73 ? 25.035 -0.370 -35.626 1.00 98.38 73 MET A O 1
ATOM 608 N N . ALA A 1 74 ? 27.169 -0.492 -36.308 1.00 98.50 74 ALA A N 1
ATOM 609 C CA . ALA A 1 74 ? 27.652 -1.120 -35.081 1.00 98.50 74 ALA A CA 1
ATOM 610 C C . ALA A 1 74 ? 27.443 -0.218 -33.850 1.00 98.50 74 ALA A C 1
ATOM 612 O O . ALA A 1 74 ? 26.978 -0.688 -32.811 1.00 98.50 74 ALA A O 1
ATOM 613 N N . LEU A 1 75 ? 27.718 1.087 -33.967 1.00 98.31 75 LEU A N 1
ATOM 614 C CA . LEU A 1 75 ? 27.465 2.055 -32.894 1.00 98.31 75 LEU A CA 1
ATOM 615 C C . LEU A 1 75 ? 25.972 2.211 -32.584 1.00 98.31 75 LEU A C 1
ATOM 617 O O . LEU A 1 75 ? 25.598 2.339 -31.418 1.00 98.31 75 LEU A O 1
ATOM 621 N N . PHE A 1 76 ? 25.120 2.185 -33.610 1.00 97.62 76 PHE A N 1
ATOM 622 C CA . PHE A 1 76 ? 23.671 2.230 -33.433 1.00 97.62 76 PHE A CA 1
ATOM 623 C C . PHE A 1 76 ? 23.162 1.023 -32.636 1.00 97.62 76 PHE A C 1
ATOM 625 O O . PHE A 1 76 ? 22.448 1.205 -31.649 1.00 97.62 76 PHE A O 1
ATOM 632 N N . ILE A 1 77 ? 23.591 -0.189 -33.006 1.00 97.44 77 ILE A N 1
ATOM 633 C CA . ILE A 1 77 ? 23.220 -1.425 -32.302 1.00 97.44 77 ILE A CA 1
ATOM 634 C C . ILE A 1 77 ? 23.662 -1.358 -30.836 1.00 97.44 77 ILE A C 1
ATOM 636 O O . ILE A 1 77 ? 22.850 -1.603 -29.947 1.00 97.44 77 ILE A O 1
ATOM 640 N N . LEU A 1 78 ? 24.909 -0.956 -30.564 1.00 97.81 78 LEU A N 1
ATOM 641 C CA . LEU A 1 78 ? 25.415 -0.833 -29.191 1.00 97.81 78 LEU A CA 1
ATOM 642 C C . LEU A 1 78 ? 24.573 0.132 -28.345 1.00 97.81 78 LEU A C 1
ATOM 644 O O . LEU A 1 78 ? 24.223 -0.187 -27.210 1.00 97.81 78 LEU A O 1
ATOM 648 N N . ARG A 1 79 ? 24.187 1.281 -28.910 1.00 97.88 79 ARG A N 1
ATOM 649 C CA . ARG A 1 79 ? 23.329 2.253 -28.222 1.00 97.88 79 ARG A CA 1
ATOM 650 C C . ARG A 1 79 ? 21.938 1.688 -27.921 1.00 97.88 79 ARG A C 1
ATOM 652 O O . ARG A 1 79 ? 21.424 1.891 -26.823 1.00 97.88 79 ARG A O 1
ATOM 659 N N . GLU A 1 80 ? 21.326 0.971 -28.864 1.00 98.25 80 GLU A N 1
ATOM 660 C CA . GLU A 1 80 ? 20.030 0.324 -28.624 1.00 98.25 80 GLU A CA 1
ATOM 661 C C . GLU A 1 80 ? 20.110 -0.750 -27.530 1.00 98.25 80 GLU A C 1
ATOM 663 O O . GLU A 1 80 ? 19.177 -0.887 -26.730 1.00 98.25 80 GLU A O 1
ATOM 668 N N . GLU A 1 81 ? 21.218 -1.493 -27.460 1.00 98.31 81 GLU A N 1
ATOM 669 C CA . GLU A 1 81 ? 21.443 -2.483 -26.407 1.00 98.31 81 GLU A CA 1
ATOM 670 C C . GLU A 1 81 ? 21.627 -1.842 -25.028 1.00 98.31 81 GLU A C 1
ATOM 672 O O . GLU A 1 81 ? 21.045 -2.330 -24.053 1.00 98.31 81 GLU A O 1
ATOM 677 N N . GLU A 1 82 ? 22.361 -0.730 -24.940 1.00 97.75 82 GLU A N 1
ATOM 678 C CA . GLU A 1 82 ? 22.489 0.062 -23.712 1.00 97.75 82 GLU A CA 1
ATOM 679 C C . GLU A 1 82 ? 21.128 0.605 -23.252 1.00 97.75 82 GLU A C 1
ATOM 681 O O . GLU A 1 82 ? 20.755 0.436 -22.087 1.00 97.75 82 GLU A O 1
ATOM 686 N N . ASP A 1 83 ? 20.330 1.163 -24.168 1.00 96.81 83 ASP A N 1
ATOM 687 C CA . ASP A 1 83 ? 18.986 1.666 -23.867 1.00 96.81 83 ASP A CA 1
ATOM 688 C C . ASP A 1 83 ? 18.020 0.538 -23.463 1.00 96.81 83 ASP A C 1
ATOM 690 O O . ASP A 1 83 ? 17.136 0.720 -22.615 1.00 96.81 83 ASP A O 1
ATOM 694 N N . ARG A 1 84 ? 18.142 -0.655 -24.063 1.00 97.25 84 ARG A N 1
ATOM 695 C CA . ARG A 1 84 ? 17.382 -1.850 -23.655 1.00 97.25 84 ARG A CA 1
ATOM 696 C C . ARG A 1 84 ? 17.758 -2.263 -22.233 1.00 97.25 84 ARG A C 1
ATOM 698 O O . ARG A 1 84 ? 16.863 -2.399 -21.399 1.00 97.25 84 ARG A O 1
ATOM 705 N N . LYS A 1 85 ? 19.054 -2.373 -21.934 1.00 98.00 85 LYS A N 1
ATOM 706 C CA . LYS A 1 85 ? 19.553 -2.729 -20.600 1.00 98.00 85 LYS A CA 1
ATOM 707 C C . LYS A 1 85 ? 19.121 -1.712 -19.539 1.00 98.00 85 LYS A C 1
ATOM 709 O O . LYS A 1 85 ? 18.610 -2.103 -18.493 1.00 98.00 85 LYS A O 1
ATOM 714 N N . ALA A 1 86 ? 19.220 -0.415 -19.831 1.00 97.81 86 ALA A N 1
ATOM 715 C CA . ALA A 1 86 ? 18.776 0.643 -18.925 1.00 97.81 86 ALA A CA 1
ATOM 716 C C . ALA A 1 86 ? 17.263 0.575 -18.637 1.00 97.81 86 ALA A C 1
ATOM 718 O O . ALA A 1 86 ? 16.822 0.794 -17.505 1.00 97.81 86 ALA A O 1
ATOM 719 N N . ARG A 1 87 ? 16.439 0.240 -19.641 1.00 97.38 87 ARG A N 1
ATOM 720 C CA . ARG A 1 87 ? 14.994 0.021 -19.451 1.00 97.38 87 ARG A CA 1
ATOM 721 C C . ARG A 1 87 ? 14.707 -1.194 -18.570 1.00 97.38 87 ARG A C 1
ATOM 723 O O . ARG A 1 87 ? 13.870 -1.097 -17.673 1.00 97.38 87 ARG A O 1
ATOM 730 N N . GLU A 1 88 ? 15.404 -2.304 -18.786 1.00 97.62 88 GLU A N 1
ATOM 731 C CA . GLU A 1 88 ? 15.268 -3.513 -17.965 1.00 97.62 88 GLU A CA 1
ATOM 732 C C . GLU A 1 88 ? 15.667 -3.257 -16.505 1.00 97.62 88 GLU A C 1
ATOM 734 O O . GLU A 1 88 ? 14.913 -3.599 -15.591 1.00 97.62 88 GLU A O 1
ATOM 739 N N . GLU A 1 89 ? 16.789 -2.572 -16.273 1.00 97.94 89 GLU A N 1
ATOM 740 C CA . GLU A 1 89 ? 17.243 -2.188 -14.932 1.00 97.94 89 GLU A CA 1
ATOM 741 C C . GLU A 1 89 ? 16.220 -1.298 -14.211 1.00 97.94 89 GLU A C 1
ATOM 743 O O . GLU A 1 89 ? 15.929 -1.523 -13.032 1.00 97.94 89 GLU A O 1
ATOM 748 N N . ARG A 1 90 ? 15.595 -0.344 -14.916 1.00 97.62 90 ARG A N 1
ATOM 749 C CA . ARG A 1 90 ? 14.515 0.486 -14.352 1.00 97.62 90 ARG A CA 1
ATOM 750 C C . ARG A 1 90 ? 13.300 -0.340 -13.933 1.00 97.62 90 ARG A C 1
ATOM 752 O O . ARG A 1 90 ? 12.769 -0.117 -12.846 1.00 97.62 90 ARG A O 1
ATOM 759 N N . ILE A 1 91 ? 12.877 -1.301 -14.755 1.00 96.12 91 ILE A N 1
ATOM 760 C CA . ILE A 1 91 ? 11.742 -2.185 -14.435 1.00 96.12 91 ILE A CA 1
ATOM 761 C C . ILE A 1 91 ? 12.062 -3.048 -13.207 1.00 96.12 91 ILE A C 1
ATOM 763 O O . ILE A 1 91 ? 11.216 -3.221 -12.326 1.00 96.12 91 ILE A O 1
ATOM 767 N N . VAL A 1 92 ? 13.283 -3.582 -13.123 1.00 97.56 92 VAL A N 1
ATOM 768 C CA . VAL A 1 92 ? 13.732 -4.372 -11.968 1.00 97.56 92 VAL A CA 1
ATOM 769 C C . VAL A 1 92 ? 13.767 -3.516 -10.699 1.00 97.56 92 VAL A C 1
ATOM 771 O O . VAL A 1 92 ? 13.273 -3.956 -9.658 1.00 97.56 92 VAL A O 1
ATOM 774 N N . ALA A 1 93 ? 14.282 -2.287 -10.783 1.00 97.19 93 ALA A N 1
ATOM 775 C CA . ALA A 1 93 ? 14.312 -1.352 -9.662 1.00 97.19 93 ALA A CA 1
ATOM 776 C C . ALA A 1 93 ? 12.900 -0.988 -9.170 1.00 97.19 93 ALA A C 1
ATOM 778 O O . ALA A 1 93 ? 12.649 -1.016 -7.965 1.00 97.19 93 ALA A O 1
ATOM 779 N N . GLU A 1 94 ? 11.956 -0.729 -10.079 1.00 96.88 94 GLU A N 1
ATOM 780 C CA . GLU A 1 94 ? 10.563 -0.429 -9.725 1.00 96.88 94 GLU A CA 1
ATOM 781 C C . GLU A 1 94 ? 9.881 -1.614 -9.023 1.00 96.88 94 GLU A C 1
ATOM 783 O O . GLU A 1 94 ? 9.225 -1.445 -7.994 1.00 96.88 94 GLU A O 1
ATOM 788 N N . ARG A 1 95 ? 10.068 -2.838 -9.536 1.00 97.31 95 ARG A N 1
ATOM 789 C CA . ARG A 1 95 ? 9.526 -4.054 -8.905 1.00 97.31 95 ARG A CA 1
ATOM 790 C C . ARG A 1 95 ? 10.105 -4.279 -7.514 1.00 97.31 95 ARG A C 1
ATOM 792 O O . ARG A 1 95 ? 9.370 -4.670 -6.608 1.00 97.31 95 ARG A O 1
ATOM 799 N N . LYS A 1 96 ? 11.405 -4.028 -7.339 1.00 97.25 96 LYS A N 1
ATOM 800 C CA . LYS A 1 96 ? 12.063 -4.121 -6.034 1.00 97.25 96 LYS A CA 1
ATOM 801 C C . LYS A 1 96 ? 11.494 -3.088 -5.057 1.00 97.25 96 LYS A C 1
ATOM 803 O O . LYS A 1 96 ? 11.112 -3.475 -3.958 1.00 97.25 96 LYS A O 1
ATOM 808 N N . ALA A 1 97 ? 11.344 -1.832 -5.481 1.00 96.38 97 ALA A N 1
ATOM 809 C CA . ALA A 1 97 ? 10.758 -0.774 -4.658 1.00 96.38 97 ALA A CA 1
ATOM 810 C C . ALA A 1 97 ? 9.313 -1.099 -4.234 1.00 96.38 97 ALA A C 1
ATOM 812 O O . ALA A 1 97 ? 8.989 -1.019 -3.053 1.00 96.38 97 ALA A O 1
ATOM 813 N N . LYS A 1 98 ? 8.471 -1.570 -5.166 1.00 94.94 98 LYS A N 1
ATOM 814 C CA . LYS A 1 98 ? 7.095 -2.007 -4.864 1.00 94.94 98 LYS A CA 1
ATOM 815 C C . LYS A 1 98 ? 7.047 -3.178 -3.883 1.00 94.94 98 LYS A C 1
ATOM 817 O O . LYS A 1 98 ? 6.187 -3.212 -3.008 1.00 94.94 98 LYS A O 1
ATOM 822 N N . LYS A 1 99 ? 7.965 -4.143 -4.007 1.00 96.12 99 LYS A N 1
ATOM 823 C CA . LYS A 1 99 ? 8.053 -5.272 -3.072 1.00 96.12 99 LYS A CA 1
ATOM 824 C C . LYS A 1 99 ? 8.457 -4.811 -1.670 1.00 96.12 99 LYS A C 1
ATOM 826 O O . LYS A 1 99 ? 7.850 -5.260 -0.706 1.00 96.12 99 LYS A O 1
ATOM 831 N N . GLU A 1 100 ? 9.437 -3.917 -1.559 1.00 96.31 100 GLU A N 1
ATOM 832 C CA . GLU A 1 100 ? 9.867 -3.348 -0.274 1.00 96.31 100 GLU A CA 1
ATOM 833 C C . GLU A 1 100 ? 8.758 -2.505 0.375 1.00 96.31 100 GLU A C 1
ATOM 835 O O . GLU A 1 100 ? 8.554 -2.582 1.586 1.00 96.31 100 GLU A O 1
ATOM 840 N N . GLU A 1 101 ? 7.991 -1.751 -0.416 1.00 93.12 101 GLU A N 1
ATOM 841 C CA . GLU A 1 101 ? 6.822 -1.007 0.063 1.00 93.12 101 GLU A CA 1
ATOM 842 C C . GLU A 1 101 ? 5.713 -1.944 0.559 1.00 93.12 101 GLU A C 1
ATOM 844 O O . GLU A 1 101 ? 5.196 -1.748 1.658 1.00 93.12 101 GLU A O 1
ATOM 849 N N . ALA A 1 102 ? 5.399 -3.004 -0.191 1.00 87.81 102 ALA A N 1
ATOM 850 C CA . ALA A 1 102 ? 4.419 -4.008 0.216 1.00 87.81 102 ALA A CA 1
ATOM 851 C C . ALA A 1 102 ? 4.866 -4.781 1.467 1.00 87.81 102 ALA A C 1
ATOM 853 O O . ALA A 1 102 ? 4.058 -5.044 2.354 1.00 87.81 102 ALA A O 1
ATOM 854 N N . GLU A 1 103 ? 6.152 -5.116 1.579 1.00 89.06 103 GLU A N 1
ATOM 855 C CA . GLU A 1 103 ? 6.713 -5.754 2.770 1.00 89.06 103 GLU A CA 1
ATOM 856 C C . GLU A 1 103 ? 6.666 -4.813 3.977 1.00 89.06 103 GLU A C 1
ATOM 858 O O . GLU A 1 103 ? 6.291 -5.233 5.071 1.00 89.06 103 GLU A O 1
ATOM 863 N N . LYS A 1 104 ? 6.967 -3.523 3.787 1.00 88.12 104 LYS A N 1
ATOM 864 C CA . LYS A 1 104 ? 6.834 -2.504 4.833 1.00 88.12 104 LYS A CA 1
ATOM 865 C C . LYS A 1 104 ? 5.377 -2.327 5.259 1.00 88.12 104 LYS A C 1
ATOM 867 O O . LYS A 1 104 ? 5.117 -2.261 6.459 1.00 88.12 104 LYS A O 1
ATOM 872 N N . ALA A 1 105 ? 4.441 -2.299 4.312 1.00 78.31 105 ALA A N 1
ATOM 873 C CA . ALA A 1 105 ? 3.010 -2.238 4.590 1.00 78.31 105 ALA A CA 1
ATOM 874 C C . ALA A 1 105 ? 2.542 -3.485 5.354 1.00 78.31 105 ALA A C 1
ATOM 876 O O . ALA A 1 105 ? 1.889 -3.357 6.385 1.00 78.31 105 ALA A O 1
ATOM 877 N N . ASN A 1 106 ? 2.960 -4.681 4.931 1.00 76.88 106 ASN A N 1
ATOM 878 C CA . ASN A 1 106 ? 2.626 -5.933 5.610 1.00 76.88 106 ASN A CA 1
ATOM 879 C C . ASN A 1 106 ? 3.251 -6.006 7.015 1.00 76.88 106 ASN A C 1
ATOM 881 O O . ASN A 1 106 ? 2.595 -6.394 7.969 1.00 76.88 106 ASN A O 1
ATOM 885 N N . LYS A 1 107 ? 4.485 -5.524 7.194 1.00 76.38 107 LYS A N 1
ATOM 886 C CA . LYS A 1 107 ? 5.119 -5.416 8.518 1.00 76.38 107 LYS A CA 1
ATOM 887 C C . LYS A 1 107 ? 4.429 -4.387 9.424 1.00 76.38 107 LYS A C 1
ATOM 889 O O . LYS A 1 107 ? 4.488 -4.516 10.645 1.00 76.38 107 LYS A O 1
ATOM 894 N N . MET A 1 108 ? 3.781 -3.369 8.850 1.00 68.81 108 MET A N 1
ATOM 895 C CA . MET A 1 108 ? 2.912 -2.442 9.587 1.00 68.81 108 MET A CA 1
ATOM 896 C C . MET A 1 108 ? 1.553 -3.063 9.945 1.00 68.81 108 MET A C 1
ATOM 898 O O . MET A 1 108 ? 0.940 -2.634 10.927 1.00 68.81 108 MET A O 1
ATOM 902 N N . VAL A 1 109 ? 1.114 -4.114 9.244 1.00 66.94 109 VAL A N 1
ATOM 903 C CA . VAL A 1 109 ? 0.045 -5.017 9.697 1.00 66.94 109 VAL A CA 1
ATOM 904 C C . VAL A 1 109 ? 0.626 -5.932 10.782 1.00 66.94 109 VAL A C 1
ATOM 906 O O . VAL A 1 109 ? 0.901 -7.108 10.587 1.00 66.94 109 VAL A O 1
ATOM 909 N N . VAL A 1 110 ? 0.884 -5.343 11.951 1.00 56.06 110 VAL A N 1
ATOM 910 C CA . VAL A 1 110 ? 1.417 -6.035 13.131 1.00 56.06 110 VAL A CA 1
ATOM 911 C C . VAL A 1 110 ? 0.510 -7.215 13.506 1.00 56.06 110 VAL A C 1
ATOM 913 O O . VAL A 1 110 ? -0.713 -7.140 13.353 1.00 56.06 110 VAL A O 1
ATOM 916 N N . ASP A 1 111 ? 1.111 -8.281 14.034 1.00 63.12 111 ASP A N 1
ATOM 917 C CA . ASP A 1 111 ? 0.452 -9.511 14.473 1.00 63.12 111 ASP A CA 1
ATOM 918 C C . ASP A 1 111 ? -0.857 -9.251 15.238 1.00 63.12 111 ASP A C 1
ATOM 920 O O . ASP A 1 111 ? -0.892 -8.608 16.293 1.00 63.12 111 ASP A O 1
ATOM 924 N N . GLY A 1 112 ? -1.952 -9.774 14.687 1.00 73.62 112 GLY A N 1
ATOM 925 C CA . GLY A 1 112 ? -3.195 -9.986 15.415 1.00 73.62 112 GLY A CA 1
ATOM 926 C C . GLY A 1 112 ? -4.208 -8.840 15.413 1.00 73.62 112 GLY A C 1
ATOM 927 O O . GLY A 1 112 ? -4.836 -8.600 16.435 1.00 73.62 112 GLY A O 1
ATOM 928 N N . GLY A 1 113 ? -4.415 -8.131 14.305 1.00 85.00 113 GLY A N 1
ATOM 929 C CA . GLY A 1 113 ? -5.585 -7.255 14.159 1.00 85.00 113 GLY A CA 1
ATOM 930 C C . GLY A 1 113 ? -5.539 -6.387 12.907 1.00 85.00 113 GLY A C 1
ATOM 931 O O . GLY A 1 113 ? -4.456 -6.063 12.415 1.00 85.00 113 GLY A O 1
ATOM 932 N N . GLY A 1 114 ? -6.714 -5.999 12.419 1.00 90.06 114 GLY A N 1
ATOM 933 C CA . GLY A 1 114 ? -6.907 -5.139 11.254 1.00 90.06 114 GLY A CA 1
ATOM 934 C C . GLY A 1 114 ? -6.417 -3.696 11.451 1.00 90.06 114 GLY A C 1
ATOM 935 O O . GLY A 1 114 ? -5.895 -3.344 12.520 1.00 90.06 114 GLY A O 1
ATOM 936 N N . PRO A 1 115 ? -6.548 -2.852 10.412 1.00 92.12 115 PRO A N 1
ATOM 937 C CA . PRO A 1 115 ? -6.232 -1.430 10.501 1.00 92.12 115 PRO A CA 1
ATOM 938 C C . PRO A 1 115 ? -7.166 -0.710 11.486 1.00 92.12 115 PRO A C 1
ATOM 940 O O . PRO A 1 115 ? -8.255 -1.190 11.806 1.00 92.12 115 PRO A O 1
ATOM 943 N N . ILE A 1 116 ? -6.722 0.443 11.989 1.00 94.06 116 ILE A N 1
ATOM 944 C CA . ILE A 1 116 ? -7.594 1.365 12.724 1.00 94.06 116 ILE A CA 1
ATOM 945 C C . ILE A 1 116 ? -8.346 2.188 11.679 1.00 94.06 116 ILE A C 1
ATOM 947 O O . ILE A 1 116 ? -7.711 2.851 10.862 1.00 94.06 116 ILE A O 1
ATOM 951 N N . ILE A 1 117 ? -9.672 2.126 11.703 1.00 95.12 117 ILE A N 1
ATOM 952 C CA . ILE A 1 117 ? -10.564 2.832 10.783 1.00 95.12 117 ILE A CA 1
ATOM 953 C C . ILE A 1 117 ? -11.108 4.064 11.512 1.00 95.12 117 ILE A C 1
ATOM 955 O O . ILE A 1 117 ? -11.630 3.950 12.624 1.00 95.12 117 ILE A O 1
ATOM 959 N N . GLU A 1 118 ? -10.960 5.240 10.908 1.00 96.06 118 GLU A N 1
ATOM 960 C CA . GLU A 1 118 ? -11.554 6.492 11.392 1.00 96.06 118 GLU A CA 1
ATOM 961 C C . GLU A 1 118 ? -12.948 6.692 10.773 1.00 96.06 118 GLU A C 1
ATOM 963 O O . GLU A 1 118 ? -13.249 6.111 9.736 1.00 96.06 118 GLU A O 1
ATOM 968 N N . GLY A 1 119 ? -13.807 7.498 11.405 1.00 94.56 119 GLY A N 1
ATOM 969 C CA . GLY A 1 119 ? -15.172 7.753 10.913 1.00 94.56 119 GLY A CA 1
ATOM 970 C C . GLY A 1 119 ? -16.243 6.794 11.446 1.00 94.56 119 GLY A C 1
ATOM 971 O O . GLY A 1 119 ? -17.371 6.796 10.969 1.00 94.56 119 GLY A O 1
ATOM 972 N N . GLY A 1 120 ? -15.919 5.986 12.455 1.00 95.94 120 GLY A N 1
ATOM 973 C CA . GLY A 1 120 ? -16.914 5.230 13.206 1.00 95.94 120 GLY A CA 1
ATOM 974 C C . GLY A 1 120 ? -17.807 6.120 14.091 1.00 95.94 120 GLY A C 1
ATOM 975 O O . GLY A 1 120 ? -17.528 7.306 14.281 1.00 95.94 120 GLY A O 1
ATOM 976 N N . PRO A 1 121 ? -18.857 5.542 14.696 1.00 96.62 121 PRO A N 1
ATOM 977 C CA . PRO A 1 121 ? -19.764 6.260 15.590 1.00 96.62 121 PRO A CA 1
ATOM 978 C C . PRO A 1 121 ? -19.046 6.924 16.775 1.00 96.62 121 PRO A C 1
ATOM 980 O O . PRO A 1 121 ? -18.194 6.319 17.431 1.00 96.62 121 PRO A O 1
ATOM 983 N N . CYS A 1 122 ? -19.424 8.167 17.083 1.00 96.88 122 CYS A N 1
ATOM 984 C CA . CYS A 1 122 ? -18.908 8.924 18.234 1.00 96.88 122 CYS A CA 1
ATOM 985 C C . CYS A 1 122 ? -19.718 8.696 19.522 1.00 96.88 122 CYS A C 1
ATOM 987 O O . CYS A 1 122 ? -19.311 9.119 20.607 1.00 96.88 122 CYS A O 1
ATOM 989 N N . LEU A 1 123 ? -20.875 8.043 19.416 1.00 96.94 123 LEU A N 1
ATOM 990 C CA . LEU A 1 123 ? -21.749 7.715 20.533 1.00 96.94 123 LEU A CA 1
ATOM 991 C C . LEU A 1 123 ? -22.220 6.275 20.371 1.00 96.94 123 LEU A C 1
ATOM 993 O O . LEU A 1 123 ? -22.637 5.881 19.289 1.00 96.94 123 LEU A O 1
ATOM 997 N N . TYR A 1 124 ? -22.166 5.517 21.457 1.00 97.50 124 TYR A N 1
ATOM 998 C CA . TYR A 1 124 ? -22.681 4.160 21.532 1.00 97.50 124 TYR A CA 1
ATOM 999 C C . TYR A 1 124 ? -23.620 4.018 22.726 1.00 97.50 124 TYR A C 1
ATOM 1001 O O . TYR A 1 124 ? -23.497 4.736 23.721 1.00 97.50 124 TYR A O 1
ATOM 1009 N N . VAL A 1 125 ? -24.525 3.051 22.639 1.00 97.06 125 VAL A N 1
ATOM 1010 C CA . VAL A 1 125 ? -25.412 2.623 23.720 1.00 97.06 125 VAL A CA 1
ATOM 1011 C C . VAL A 1 125 ? -25.027 1.203 24.131 1.00 97.06 125 VAL A C 1
ATOM 1013 O O . VAL A 1 125 ? -24.830 0.342 23.276 1.00 97.06 125 VAL A O 1
ATOM 1016 N N . CYS A 1 126 ? -24.891 0.948 25.432 1.00 97.50 126 CYS A N 1
ATOM 1017 C CA . CYS A 1 126 ? -24.605 -0.388 25.954 1.00 97.50 126 CYS A CA 1
ATOM 1018 C C . CYS A 1 126 ? -25.771 -1.336 25.648 1.00 97.50 126 CYS A C 1
ATOM 1020 O O . CYS A 1 126 ? -26.868 -1.137 26.163 1.00 97.50 126 CYS A O 1
ATOM 1022 N N . GLY A 1 127 ? -25.526 -2.374 24.846 1.00 96.94 127 GLY A N 1
ATOM 1023 C CA . GLY A 1 127 ? -26.525 -3.400 24.524 1.00 96.94 127 GLY A CA 1
ATOM 1024 C C . GLY A 1 127 ? -26.639 -4.503 25.579 1.00 96.94 127 GLY A C 1
ATOM 1025 O O . GLY A 1 127 ? -27.536 -5.328 25.514 1.00 96.94 127 GLY A O 1
ATOM 1026 N N . THR A 1 128 ? -25.723 -4.548 26.551 1.00 96.88 128 THR A N 1
ATOM 1027 C CA . THR A 1 128 ? -25.710 -5.566 27.611 1.00 96.88 128 THR A CA 1
ATOM 1028 C C . THR A 1 128 ? -25.271 -4.962 28.946 1.00 96.88 128 THR A C 1
ATOM 1030 O O . THR A 1 128 ? -24.720 -3.863 28.994 1.00 96.88 128 THR A O 1
ATOM 1033 N N . ASN A 1 129 ? -25.444 -5.715 30.038 1.00 96.69 129 ASN A N 1
ATOM 1034 C CA . ASN A 1 129 ? -25.097 -5.279 31.397 1.00 96.69 129 ASN A CA 1
ATOM 1035 C C . ASN A 1 129 ? -23.582 -5.316 31.731 1.00 96.69 129 ASN A C 1
ATOM 1037 O O . ASN A 1 129 ? -23.170 -5.192 32.895 1.00 96.69 129 ASN A O 1
ATOM 1041 N N . ALA A 1 130 ? -22.724 -5.563 30.737 1.00 96.31 130 ALA A N 1
ATOM 1042 C CA . ALA A 1 130 ? -21.278 -5.559 30.908 1.00 96.31 130 ALA A CA 1
ATOM 1043 C C . ALA A 1 130 ? -20.552 -5.191 29.612 1.00 96.31 130 ALA A C 1
ATOM 1045 O O . ALA A 1 130 ? -20.830 -5.740 28.552 1.00 96.31 130 ALA A O 1
ATOM 1046 N N . ILE A 1 131 ? -19.536 -4.340 29.727 1.00 96.75 131 ILE A N 1
ATOM 1047 C CA . ILE A 1 131 ? -18.648 -3.973 28.623 1.00 96.75 131 ILE A CA 1
ATOM 1048 C C . ILE A 1 131 ? -17.252 -4.560 28.839 1.00 96.75 131 ILE A C 1
ATOM 1050 O O . ILE A 1 131 ? -16.806 -4.767 29.972 1.00 96.75 131 ILE A O 1
ATOM 1054 N N . PHE A 1 132 ? -16.546 -4.834 27.745 1.00 97.56 132 PHE A N 1
ATOM 1055 C CA . PHE A 1 132 ? -15.176 -5.343 27.773 1.00 97.56 132 PHE A CA 1
ATOM 1056 C C . PHE A 1 132 ? -14.217 -4.255 27.320 1.00 97.56 132 PHE A C 1
ATOM 1058 O O . PHE A 1 132 ? -14.291 -3.800 26.184 1.00 97.56 132 PHE A O 1
ATOM 1065 N N . LEU A 1 133 ? -13.304 -3.867 28.207 1.00 96.69 133 LEU A N 1
ATOM 1066 C CA . LEU A 1 133 ? -12.397 -2.745 28.014 1.00 96.69 133 LEU A CA 1
ATOM 1067 C C . LEU A 1 133 ? -10.940 -3.186 27.962 1.00 96.69 133 LEU A C 1
ATOM 1069 O O . LEU A 1 133 ? -10.488 -3.996 28.771 1.00 96.69 133 LEU A O 1
ATOM 1073 N N . LYS A 1 134 ? -10.169 -2.557 27.081 1.00 96.19 134 LYS A N 1
ATOM 1074 C CA . LYS A 1 134 ? -8.709 -2.514 27.135 1.00 96.19 134 LYS A CA 1
ATOM 1075 C C . LYS A 1 134 ? -8.293 -1.130 27.610 1.00 96.19 134 LYS A C 1
ATOM 1077 O O . LYS A 1 134 ? -8.429 -0.154 26.878 1.00 96.19 134 LYS A O 1
ATOM 1082 N N . LYS A 1 135 ? -7.771 -1.046 28.835 1.00 94.56 135 LYS A N 1
ATOM 1083 C CA . LYS A 1 135 ? -7.293 0.203 29.460 1.00 94.56 135 LYS A CA 1
ATOM 1084 C C . LYS A 1 135 ? -5.901 0.596 28.943 1.00 94.56 135 LYS A C 1
ATOM 1086 O O . LYS A 1 135 ? -4.953 0.721 29.711 1.00 94.56 135 LYS A O 1
ATOM 1091 N N . SER A 1 136 ? -5.750 0.684 27.627 1.00 92.56 136 SER A N 1
ATOM 1092 C CA . SER A 1 136 ? -4.518 1.099 26.960 1.00 92.56 136 SER A CA 1
ATOM 1093 C C . SER A 1 136 ? -4.874 2.000 25.787 1.00 92.56 136 SER A C 1
ATOM 1095 O O . SER A 1 136 ? -5.903 1.800 25.149 1.00 92.56 136 SER A O 1
ATOM 1097 N N . SER A 1 137 ? -4.005 2.956 25.469 1.00 91.50 137 SER A N 1
ATOM 1098 C CA . SER A 1 137 ? -4.109 3.727 24.228 1.00 91.50 137 SER A CA 1
ATOM 1099 C C . SER A 1 137 ? -3.879 2.851 22.994 1.00 91.50 137 SER A C 1
ATOM 1101 O O . SER A 1 137 ? -4.454 3.106 21.939 1.00 91.50 137 SER A O 1
ATOM 1103 N N . ASN A 1 138 ? -3.070 1.795 23.123 1.00 92.00 138 ASN A N 1
ATOM 1104 C CA . ASN A 1 138 ? -2.794 0.863 22.042 1.00 92.00 138 ASN A CA 1
ATOM 1105 C C . ASN A 1 138 ? -3.837 -0.274 22.042 1.00 92.00 138 ASN A C 1
ATOM 1107 O O . ASN A 1 138 ? -3.831 -1.079 22.977 1.00 92.00 138 ASN A O 1
ATOM 1111 N N . PRO A 1 139 ? -4.676 -0.416 20.994 1.00 94.25 139 PRO A N 1
ATOM 1112 C CA . PRO A 1 139 ? -5.704 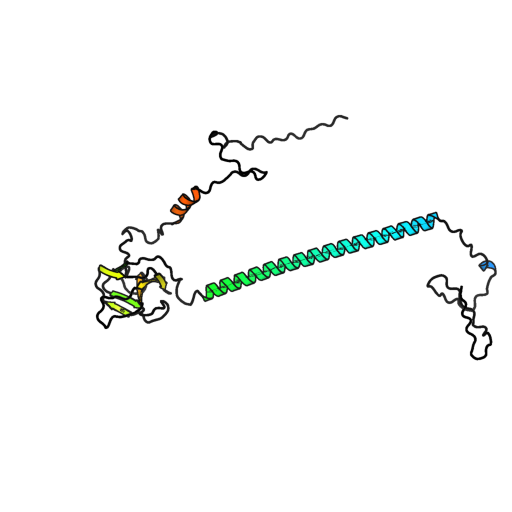-1.461 20.939 1.00 94.25 139 PRO A CA 1
ATOM 1113 C C . PRO A 1 139 ? -5.130 -2.886 20.956 1.00 94.25 139 PRO A C 1
ATOM 1115 O O . PRO A 1 139 ? -5.798 -3.840 21.367 1.00 94.25 139 PRO A O 1
ATOM 1118 N N . ARG A 1 140 ? -3.876 -3.045 20.520 1.00 91.62 140 ARG A N 1
ATOM 1119 C CA . ARG A 1 140 ? -3.177 -4.335 20.431 1.00 91.62 140 ARG A CA 1
ATOM 1120 C C . ARG A 1 140 ? -2.604 -4.783 21.774 1.00 91.62 140 ARG A C 1
ATOM 1122 O O . ARG A 1 140 ? -2.315 -5.961 21.948 1.00 91.62 140 ARG A O 1
ATOM 1129 N N . ALA A 1 141 ? -2.451 -3.860 22.719 1.00 88.94 141 ALA A N 1
ATOM 1130 C CA . ALA A 1 141 ? -1.878 -4.127 24.028 1.00 88.94 141 ALA A CA 1
ATOM 1131 C C . ALA A 1 141 ? -2.949 -4.112 25.128 1.00 88.94 141 ALA A C 1
ATOM 1133 O O . ALA A 1 141 ? -4.089 -3.686 24.939 1.00 88.94 141 ALA A O 1
ATOM 1134 N N . GLY A 1 142 ? -2.545 -4.556 26.315 1.00 88.56 142 GLY A N 1
ATOM 1135 C CA . GLY A 1 142 ? -3.363 -4.478 27.517 1.00 88.56 142 GLY A CA 1
ATOM 1136 C C . GLY A 1 142 ? -4.251 -5.698 27.750 1.00 88.56 142 GLY A C 1
ATOM 1137 O O . GLY A 1 142 ? -4.632 -6.438 26.844 1.00 88.56 142 GLY A O 1
ATOM 1138 N N . LYS A 1 143 ? -4.572 -5.905 29.026 1.00 94.88 143 LYS A N 1
ATOM 1139 C CA . LYS A 1 143 ? -5.498 -6.943 29.470 1.00 94.88 143 LYS A CA 1
ATOM 1140 C C . LYS A 1 143 ? -6.932 -6.481 29.222 1.00 94.88 143 LYS A C 1
ATOM 1142 O O . LYS A 1 143 ? -7.269 -5.336 29.519 1.00 94.88 143 LYS A O 1
ATOM 1147 N N . ILE A 1 144 ? -7.769 -7.388 28.725 1.00 96.50 144 ILE A N 1
ATOM 1148 C CA . ILE A 1 144 ? -9.208 -7.153 28.618 1.00 96.50 144 ILE A CA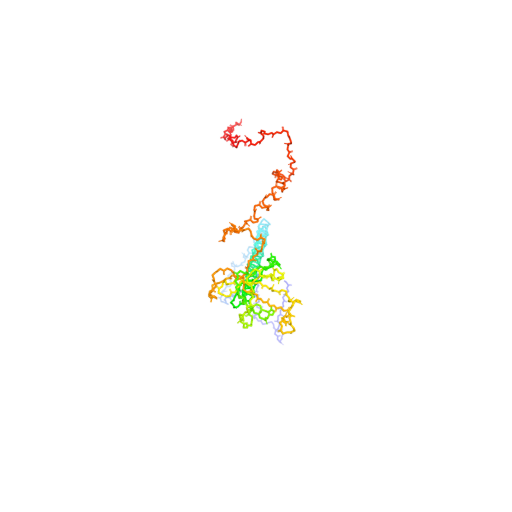 1
ATOM 1149 C C . ILE A 1 144 ? -9.818 -7.272 30.019 1.00 96.50 144 ILE A C 1
ATOM 1151 O O . ILE A 1 144 ? -9.626 -8.275 30.709 1.00 96.50 144 ILE A O 1
ATOM 1155 N N . VAL A 1 145 ? -10.540 -6.240 30.441 1.00 96.12 145 VAL A N 1
ATOM 1156 C CA . VAL A 1 145 ? -11.230 -6.153 31.729 1.00 96.12 145 VAL A CA 1
ATOM 1157 C C . VAL A 1 145 ? -12.728 -6.067 31.468 1.00 96.12 145 VAL A C 1
ATOM 1159 O O . VAL A 1 145 ? -13.170 -5.251 30.666 1.00 96.12 145 VAL A O 1
ATOM 1162 N N . LYS A 1 146 ? -13.516 -6.896 32.153 1.00 96.62 146 LYS A N 1
ATOM 1163 C CA . LYS A 1 146 ? -14.979 -6.807 32.142 1.00 96.62 146 LYS A CA 1
ATOM 1164 C C . LYS A 1 146 ? -15.417 -5.754 33.162 1.00 96.62 146 LYS A C 1
ATOM 1166 O O . LYS A 1 146 ? -15.083 -5.885 34.338 1.00 96.62 146 LYS A O 1
ATOM 1171 N N . GLN A 1 147 ? -16.149 -4.735 32.728 1.00 95.00 147 GLN A N 1
ATOM 1172 C CA . GLN A 1 147 ? -16.733 -3.705 33.587 1.00 95.00 147 GLN A CA 1
ATOM 1173 C C . GLN A 1 147 ? -18.257 -3.808 33.534 1.00 95.00 147 GLN A C 1
ATOM 1175 O O . GLN A 1 147 ? -18.839 -3.931 32.460 1.00 95.00 147 GLN A O 1
ATOM 1180 N N . LYS A 1 148 ? -18.905 -3.777 34.700 1.00 95.31 148 LYS A N 1
ATOM 1181 C CA . LYS A 1 148 ? -20.367 -3.754 34.791 1.00 95.31 148 LYS A CA 1
ATOM 1182 C C . LYS A 1 148 ? -20.867 -2.360 34.403 1.00 95.31 148 LYS A C 1
ATOM 1184 O O . LYS A 1 148 ? -20.354 -1.370 34.918 1.00 95.31 148 LYS A O 1
ATOM 1189 N N . ARG A 1 149 ? -21.840 -2.296 33.500 1.00 94.69 149 ARG A N 1
ATOM 1190 C CA . ARG A 1 149 ? -22.494 -1.070 33.022 1.00 94.69 149 ARG A CA 1
ATOM 1191 C C . ARG A 1 149 ? -23.950 -1.403 32.770 1.00 94.69 149 ARG A C 1
ATOM 1193 O O . ARG A 1 149 ? -24.215 -2.496 32.297 1.00 94.69 149 ARG A O 1
ATOM 1200 N N . ASP A 1 150 ? -24.863 -0.500 33.088 1.00 96.00 150 ASP A N 1
ATOM 1201 C CA . ASP A 1 150 ? -26.280 -0.764 32.853 1.00 96.00 150 ASP A CA 1
ATOM 1202 C C . ASP A 1 150 ? -26.580 -0.754 31.349 1.00 96.00 150 ASP A C 1
ATOM 1204 O O . ASP A 1 150 ? -26.056 0.080 30.596 1.00 96.00 150 ASP A O 1
ATOM 1208 N N . GLU A 1 151 ? -27.414 -1.694 30.914 1.00 97.06 151 GLU A N 1
ATOM 1209 C CA . GLU A 1 151 ? -27.964 -1.713 29.562 1.00 97.06 151 GLU A CA 1
ATOM 1210 C C . GLU A 1 151 ? -28.699 -0.392 29.264 1.00 97.06 151 GLU A C 1
ATOM 1212 O O . GLU A 1 151 ? -29.364 0.184 30.126 1.00 97.06 151 GLU A O 1
ATOM 1217 N N . GLY A 1 152 ? -28.522 0.143 28.056 1.00 96.12 152 GLY A N 1
ATOM 1218 C CA . GLY A 1 152 ? -29.042 1.454 27.662 1.00 96.12 152 GLY A CA 1
ATOM 1219 C C . GLY A 1 152 ? -28.165 2.647 28.069 1.00 96.12 152 GLY A C 1
ATOM 1220 O O . GLY A 1 152 ? -28.414 3.766 27.615 1.00 96.12 152 GLY A O 1
ATOM 1221 N N . SER A 1 153 ? -27.116 2.451 28.880 1.00 95.81 153 SER A N 1
ATOM 1222 C CA . SER A 1 153 ? -26.191 3.541 29.220 1.00 95.81 153 SER A CA 1
ATOM 1223 C C . SER A 1 153 ? -25.389 4.014 28.001 1.00 95.81 153 SER A C 1
ATOM 1225 O O . SER A 1 153 ? -24.967 3.215 27.165 1.00 95.81 153 SER A O 1
ATOM 1227 N N . GLN A 1 154 ? -25.168 5.326 27.894 1.00 95.69 154 GLN A N 1
ATOM 1228 C CA . GLN A 1 154 ? -24.433 5.920 26.775 1.00 95.69 154 GLN A CA 1
ATOM 1229 C C . GLN A 1 154 ? -22.927 5.964 27.044 1.00 95.69 154 GLN A C 1
ATOM 1231 O O . GLN A 1 154 ? -22.478 6.267 28.153 1.00 95.69 154 GLN A O 1
ATOM 1236 N N . VAL A 1 155 ? -22.138 5.708 26.001 1.00 95.69 155 VAL A N 1
ATOM 1237 C CA . VAL A 1 155 ? -20.676 5.763 26.023 1.00 95.69 155 VAL A CA 1
ATOM 1238 C C . VAL A 1 155 ? -20.189 6.604 24.846 1.00 95.69 155 VAL A C 1
ATOM 1240 O O . VAL A 1 155 ? -20.589 6.389 23.703 1.00 95.69 155 VAL A O 1
ATOM 1243 N N . ARG A 1 156 ? -19.315 7.576 25.119 1.00 96.19 156 ARG A N 1
ATOM 1244 C CA . ARG A 1 156 ? -18.716 8.432 24.086 1.00 96.19 156 ARG A CA 1
ATOM 1245 C C . ARG A 1 156 ? -17.456 7.788 23.514 1.00 96.19 156 ARG A C 1
ATOM 1247 O O . ARG A 1 156 ? -16.629 7.268 24.263 1.00 96.19 156 ARG A O 1
ATOM 1254 N N . ALA A 1 157 ? -17.293 7.882 22.202 1.00 97.31 157 ALA A N 1
ATOM 1255 C CA . ALA A 1 157 ? -16.164 7.349 21.452 1.00 97.31 157 ALA A CA 1
ATOM 1256 C C . ALA A 1 157 ? -15.495 8.433 20.598 1.00 97.31 157 ALA A C 1
ATOM 1258 O O . ALA A 1 157 ? -16.090 9.469 20.309 1.00 97.31 157 ALA A O 1
ATOM 1259 N N . THR A 1 158 ? -14.246 8.197 20.199 1.00 96.94 158 THR A N 1
ATOM 1260 C CA . THR A 1 158 ? -13.483 9.107 19.325 1.00 96.94 158 THR A CA 1
ATOM 1261 C C . THR A 1 158 ? -13.874 8.985 17.850 1.00 96.94 158 THR A C 1
ATOM 1263 O O . THR A 1 158 ? -13.415 9.780 17.036 1.00 96.94 158 THR A O 1
ATOM 1266 N N . GLY A 1 159 ? -14.675 7.976 17.496 1.00 96.81 159 GLY A N 1
ATOM 1267 C CA . GLY A 1 159 ? -14.949 7.585 16.113 1.00 96.81 159 GLY A CA 1
ATOM 1268 C C . GLY A 1 159 ? -13.866 6.693 15.500 1.00 96.81 159 GLY A C 1
ATOM 1269 O O . GLY A 1 159 ? -13.929 6.360 14.321 1.00 96.81 159 GLY A O 1
ATOM 1270 N N . ARG A 1 160 ? -12.863 6.264 16.274 1.00 97.12 160 ARG A N 1
ATOM 1271 C CA . ARG A 1 160 ? -11.890 5.264 15.820 1.00 97.12 160 ARG A CA 1
ATOM 1272 C C . ARG A 1 160 ? -12.357 3.863 16.164 1.00 97.12 160 ARG A C 1
ATOM 1274 O O . ARG A 1 160 ? -12.751 3.591 17.300 1.00 97.12 160 ARG A O 1
ATOM 1281 N N . THR A 1 161 ? -12.261 2.964 15.192 1.00 97.19 161 THR A N 1
ATOM 1282 C CA . THR A 1 161 ? -12.571 1.545 15.360 1.00 97.19 161 THR A CA 1
ATOM 1283 C C . THR A 1 161 ? -11.396 0.668 14.952 1.00 97.19 161 THR A C 1
ATOM 1285 O O . THR A 1 161 ? -10.543 1.068 14.166 1.00 97.19 161 THR A O 1
ATOM 1288 N N . TRP A 1 162 ? -11.306 -0.523 15.531 1.00 96.44 162 TRP A N 1
ATOM 1289 C CA . TRP A 1 162 ? -10.237 -1.479 15.267 1.00 96.44 162 TRP A CA 1
ATOM 1290 C C . TRP A 1 162 ? -10.777 -2.903 15.313 1.00 96.44 162 TRP A C 1
ATOM 1292 O O . TRP A 1 162 ? -11.452 -3.283 16.270 1.00 96.44 162 TRP A O 1
ATOM 1302 N N . THR A 1 163 ? -10.439 -3.712 14.314 1.00 96.06 163 THR A N 1
ATOM 1303 C CA . THR A 1 163 ? -10.790 -5.135 14.299 1.00 96.06 163 THR A CA 1
ATOM 1304 C C . THR A 1 163 ? -9.673 -5.945 14.944 1.00 96.06 163 THR A C 1
ATOM 1306 O O . THR A 1 163 ? -8.542 -5.971 14.465 1.00 96.06 163 THR A O 1
ATOM 1309 N N . GLY A 1 164 ? -9.978 -6.609 16.052 1.00 94.81 164 GLY A N 1
ATOM 1310 C CA . GLY A 1 164 ? -9.044 -7.449 16.783 1.00 94.81 164 GLY A CA 1
ATOM 1311 C C . GLY A 1 164 ? -8.680 -8.754 16.060 1.00 94.81 164 GLY A C 1
ATOM 1312 O O . GLY A 1 164 ? -9.260 -9.085 15.027 1.00 94.81 164 GLY A O 1
ATOM 1313 N N . PRO A 1 165 ? -7.755 -9.541 16.635 1.00 93.19 165 PRO A N 1
ATOM 1314 C CA . PRO A 1 165 ? -7.232 -10.765 16.017 1.00 93.19 165 PRO A CA 1
ATOM 1315 C C . PRO A 1 165 ? -8.319 -11.811 15.784 1.00 93.19 165 PRO A C 1
ATOM 1317 O O . PRO A 1 165 ? -8.312 -12.513 14.782 1.00 93.19 165 PRO A O 1
ATOM 1320 N N . SER A 1 166 ? -9.268 -11.898 16.715 1.00 93.19 166 SER A N 1
ATOM 1321 C CA . SER A 1 166 ? -10.393 -12.832 16.662 1.00 93.19 166 SER A CA 1
ATOM 1322 C C . SER A 1 166 ? -11.583 -12.293 15.857 1.00 93.19 166 SER A C 1
ATOM 1324 O O . SER A 1 166 ? -12.687 -12.806 16.002 1.00 93.19 166 SER A O 1
ATOM 1326 N N . GLY A 1 167 ? -11.403 -11.215 15.086 1.00 93.88 167 GLY A N 1
ATOM 1327 C CA . GLY A 1 167 ? -12.466 -10.589 14.294 1.00 93.88 167 GLY A CA 1
ATOM 1328 C C . GLY A 1 167 ? -13.429 -9.692 15.079 1.00 93.88 167 GLY A C 1
ATOM 1329 O O . GLY A 1 167 ? -14.355 -9.147 14.494 1.00 93.88 167 GLY A O 1
ATOM 1330 N N . GLY A 1 168 ? -13.236 -9.507 16.390 1.00 96.00 168 GLY A N 1
ATOM 1331 C CA . GLY A 1 168 ? -14.074 -8.591 17.173 1.00 96.00 168 GLY A CA 1
ATOM 1332 C C . GLY A 1 168 ? -13.772 -7.125 16.856 1.00 96.00 168 GLY A C 1
ATOM 1333 O O . GLY A 1 168 ? -12.605 -6.743 16.827 1.00 96.00 168 GLY A O 1
ATOM 1334 N N . LYS A 1 169 ? -14.799 -6.302 16.660 1.00 96.88 169 LYS A N 1
ATOM 1335 C CA . LYS A 1 169 ? -14.706 -4.857 16.432 1.00 96.88 169 LYS A CA 1
ATOM 1336 C C . LYS A 1 169 ? -14.627 -4.119 17.766 1.00 96.88 169 LYS A C 1
ATOM 1338 O O . LYS A 1 169 ? -15.408 -4.380 18.677 1.00 96.88 169 LYS A O 1
ATOM 1343 N N . TRP A 1 170 ? -13.689 -3.191 17.885 1.00 97.88 170 TRP A N 1
ATOM 1344 C CA . TRP A 1 170 ? -13.453 -2.370 19.070 1.00 97.88 170 TRP A CA 1
ATOM 1345 C C . TRP A 1 170 ? -13.597 -0.897 18.711 1.00 97.88 170 TRP A C 1
ATOM 1347 O O . TRP A 1 170 ? -13.185 -0.502 17.626 1.00 97.88 170 TRP A O 1
ATOM 1357 N N . ALA A 1 171 ? -14.118 -0.083 19.621 1.00 98.06 171 ALA A N 1
ATOM 1358 C CA . ALA A 1 171 ? -14.186 1.369 19.494 1.00 98.06 171 ALA A CA 1
ATOM 1359 C C . ALA A 1 171 ? -13.315 2.034 20.565 1.00 98.06 171 ALA A C 1
ATOM 1361 O O . ALA A 1 171 ? -13.324 1.615 21.725 1.00 98.06 171 ALA A O 1
ATOM 1362 N N . GLU A 1 172 ? -12.559 3.063 20.189 1.00 97.44 172 GLU A N 1
ATOM 1363 C CA . GLU A 1 172 ? -11.803 3.880 21.141 1.00 97.44 172 GLU A CA 1
ATOM 1364 C C . GLU A 1 172 ? -12.764 4.833 21.860 1.00 97.44 172 GLU A C 1
ATOM 1366 O O . GLU A 1 172 ? -13.468 5.634 21.242 1.00 97.44 172 GLU A O 1
ATOM 1371 N N . LEU A 1 173 ? -12.806 4.732 23.182 1.00 96.69 173 LEU A N 1
ATOM 1372 C CA . LEU A 1 173 ? -13.666 5.523 24.040 1.00 96.69 173 LEU A CA 1
ATOM 1373 C C . LEU A 1 173 ? -12.985 6.830 24.466 1.00 96.69 173 LEU A C 1
ATOM 1375 O O . LEU A 1 173 ? -11.767 6.887 24.655 1.00 96.69 173 LEU A O 1
ATOM 1379 N N . LEU A 1 174 ? -13.792 7.872 24.669 1.00 94.62 174 LEU A N 1
ATOM 1380 C CA . LEU A 1 174 ? -13.356 9.140 25.258 1.00 94.62 174 LEU A CA 1
ATOM 1381 C C . LEU A 1 174 ? -13.387 9.061 26.792 1.00 94.62 174 LEU A C 1
ATOM 1383 O O . LEU A 1 174 ? -14.350 8.510 27.330 1.00 94.62 174 LEU A O 1
ATOM 1387 N N . PRO A 1 175 ? -12.399 9.642 27.500 1.00 90.25 175 PRO A N 1
ATOM 1388 C CA . PRO A 1 175 ? -12.339 9.609 28.959 1.00 90.25 175 PRO A CA 1
ATOM 1389 C C . PRO A 1 175 ? -13.654 10.102 29.569 1.00 90.25 175 PRO A C 1
ATOM 1391 O O . PRO A 1 175 ? -14.155 11.180 29.235 1.00 90.25 175 PRO A O 1
ATOM 1394 N N . SER A 1 176 ? -14.241 9.286 30.447 1.00 82.25 176 SER A N 1
ATOM 1395 C CA . SER A 1 176 ? -15.507 9.623 31.092 1.00 82.25 176 SER A CA 1
ATOM 1396 C C . SER A 1 176 ? -15.266 10.682 32.165 1.00 82.25 176 SER A C 1
ATOM 1398 O O . SER A 1 176 ? -14.622 10.416 33.176 1.00 82.25 176 SER A O 1
ATOM 1400 N N . SER A 1 177 ? -15.808 11.883 31.963 1.00 74.31 177 SER A N 1
ATOM 1401 C CA . SER A 1 177 ? -15.780 12.952 32.968 1.00 74.31 177 SER A CA 1
ATOM 1402 C C . SER A 1 177 ? -16.688 12.676 34.173 1.00 74.31 177 SER A C 1
ATOM 1404 O O . SER A 1 177 ? -16.600 13.379 35.172 1.00 74.31 177 SER A O 1
ATOM 1406 N N . GLU A 1 178 ? -17.580 11.687 34.069 1.00 67.38 178 GLU A N 1
ATOM 1407 C CA . GLU A 1 178 ? -18.596 11.348 35.076 1.00 67.38 178 GLU A CA 1
ATOM 1408 C C . GLU A 1 178 ? -18.139 10.291 36.091 1.00 67.38 178 GLU A C 1
ATOM 1410 O O . GLU A 1 178 ? -18.860 9.999 37.044 1.00 67.38 178 GLU A O 1
ATOM 1415 N N . GLY A 1 179 ? -16.944 9.719 35.921 1.00 57.06 179 GLY A N 1
ATOM 1416 C CA . GLY A 1 179 ? -16.418 8.710 36.834 1.00 57.06 179 GLY A CA 1
ATOM 1417 C C . GLY A 1 179 ? -16.004 9.296 38.185 1.00 57.06 179 GLY A C 1
ATOM 1418 O O . GLY A 1 179 ? -15.297 10.303 38.262 1.00 57.06 179 GLY A O 1
ATOM 1419 N N . SER A 1 180 ? -16.378 8.612 39.269 1.00 57.94 180 SER A N 1
ATOM 1420 C CA . SER A 1 180 ? -15.689 8.728 40.557 1.00 57.94 180 SER A CA 1
ATOM 1421 C C . SER A 1 180 ? -14.174 8.561 40.341 1.00 57.94 180 SER A C 1
ATOM 1423 O O . SER A 1 180 ? -13.749 7.863 39.422 1.00 57.94 180 SER A O 1
ATOM 1425 N N . LYS A 1 181 ? -13.336 9.204 41.168 1.00 63.53 181 LYS A N 1
ATOM 1426 C CA . LYS A 1 181 ? -11.858 9.262 41.026 1.00 63.53 181 LYS A CA 1
ATOM 1427 C C . LYS A 1 181 ? -11.146 7.926 40.723 1.00 63.53 181 LYS A C 1
ATOM 1429 O O . LYS A 1 181 ? -10.001 7.959 40.286 1.00 63.53 181 LYS A O 1
ATOM 1434 N N . GLU A 1 182 ? -11.780 6.778 40.952 1.00 63.03 182 GLU A N 1
ATOM 1435 C CA . GLU A 1 182 ? -11.241 5.444 40.661 1.00 63.03 182 GLU A CA 1
ATOM 1436 C C . GLU A 1 182 ? -11.388 4.990 39.194 1.00 63.03 182 GLU A C 1
ATOM 1438 O O . GLU A 1 182 ? -10.705 4.052 38.782 1.00 63.03 182 GLU A O 1
ATOM 1443 N N . GLU A 1 183 ? -12.214 5.648 38.373 1.00 64.62 183 GLU A N 1
ATOM 1444 C CA . GLU A 1 183 ? -12.487 5.233 36.984 1.00 64.62 183 GLU A CA 1
ATOM 1445 C C . GLU A 1 183 ? -11.826 6.116 35.907 1.00 64.62 183 GLU A C 1
ATOM 1447 O O . GLU A 1 183 ? -12.197 6.045 34.736 1.00 64.62 183 GLU A O 1
ATOM 1452 N N . SER A 1 184 ? -10.819 6.922 36.258 1.00 72.25 184 SER A N 1
ATOM 1453 C CA . SER A 1 184 ? -10.111 7.768 35.285 1.00 72.25 184 SER A CA 1
ATOM 1454 C C . SER A 1 184 ? -9.122 6.950 34.450 1.00 72.25 184 SER A C 1
ATOM 1456 O O . SER A 1 184 ? -7.991 6.695 34.863 1.00 72.25 184 SER A O 1
ATOM 1458 N N . TRP A 1 185 ? -9.539 6.534 33.258 1.00 82.12 185 TRP A N 1
ATOM 1459 C CA . TRP A 1 185 ? -8.642 6.089 32.191 1.00 82.12 185 TRP A CA 1
ATOM 1460 C C . TRP A 1 185 ? -8.531 7.196 31.137 1.00 82.12 185 TRP A C 1
ATOM 1462 O O . TRP A 1 185 ? -9.539 7.784 30.764 1.00 82.12 185 TRP A O 1
ATOM 1472 N N . ASP A 1 186 ? -7.319 7.472 30.642 1.00 83.44 186 ASP A N 1
ATOM 1473 C CA . ASP A 1 186 ? -7.104 8.547 29.658 1.00 83.44 186 ASP A CA 1
ATOM 1474 C C . ASP A 1 186 ? -7.663 8.183 28.277 1.00 83.44 186 ASP A C 1
ATOM 1476 O O . ASP A 1 186 ? -8.238 9.024 27.589 1.00 83.44 186 ASP A O 1
ATOM 1480 N N . ARG A 1 187 ? -7.483 6.917 27.868 1.00 91.00 187 ARG A N 1
ATOM 1481 C CA . ARG A 1 187 ? -8.051 6.298 26.660 1.00 91.00 187 ARG A CA 1
ATOM 1482 C C . ARG A 1 187 ? -8.237 4.805 26.890 1.00 91.00 187 ARG A C 1
ATOM 1484 O O . ARG A 1 187 ? -7.381 4.155 27.497 1.00 91.00 187 ARG A O 1
ATOM 1491 N N . ALA A 1 188 ? -9.341 4.263 26.402 1.00 95.75 188 ALA A N 1
ATOM 1492 C CA . ALA A 1 188 ? -9.634 2.842 26.481 1.00 95.75 188 ALA A CA 1
ATOM 1493 C C . ALA A 1 188 ? -10.317 2.381 25.198 1.00 95.75 188 ALA A C 1
ATOM 1495 O O . ALA A 1 188 ? -10.993 3.160 24.540 1.00 95.75 188 ALA A O 1
ATOM 1496 N N . TRP A 1 189 ? -10.170 1.106 24.864 1.00 97.31 189 TRP A N 1
ATOM 1497 C CA . TRP A 1 189 ? -10.903 0.487 23.763 1.00 97.31 189 TRP A CA 1
ATOM 1498 C C . TRP A 1 189 ? -11.992 -0.411 24.319 1.00 97.31 189 TRP A C 1
ATOM 1500 O O . TRP A 1 189 ? -11.706 -1.232 25.189 1.00 97.31 189 TRP A O 1
ATOM 1510 N N . SER A 1 190 ? -13.212 -0.294 23.809 1.00 97.62 190 SER A N 1
ATOM 1511 C CA . SER A 1 190 ? -14.332 -1.157 24.178 1.00 97.62 190 SER A CA 1
ATOM 1512 C C . SER A 1 190 ? -14.725 -2.065 23.033 1.00 97.62 190 SER A C 1
ATOM 1514 O O . SER A 1 190 ? -14.758 -1.626 21.886 1.00 97.62 190 SER A O 1
ATOM 1516 N N . LEU A 1 191 ? -15.051 -3.317 23.341 1.00 97.88 191 LEU A N 1
ATOM 1517 C CA . LEU A 1 191 ? -15.639 -4.231 22.369 1.00 97.88 191 LEU A CA 1
ATOM 1518 C C . LEU A 1 191 ? -17.006 -3.685 21.930 1.00 97.88 191 LEU A C 1
ATOM 1520 O O . LEU A 1 191 ? -17.828 -3.344 22.779 1.00 97.88 191 LEU A O 1
ATOM 1524 N N . VAL A 1 192 ? -17.222 -3.603 20.621 1.00 97.38 192 VAL A N 1
ATOM 1525 C CA . VAL A 1 192 ? -18.506 -3.268 19.992 1.00 97.38 192 VAL A CA 1
ATOM 1526 C C . VAL A 1 192 ? -19.268 -4.554 19.712 1.00 97.38 192 VAL A C 1
ATOM 1528 O O . VAL A 1 192 ? -20.363 -4.758 20.221 1.00 97.38 192 VAL A O 1
ATOM 1531 N N . GLU A 1 193 ? -18.639 -5.466 18.982 1.00 96.31 193 GLU A N 1
ATOM 1532 C CA . GLU A 1 193 ? -19.180 -6.773 18.618 1.00 96.31 193 GLU A CA 1
ATOM 1533 C C . GLU A 1 193 ? -18.023 -7.748 18.400 1.00 96.31 193 GLU A C 1
ATOM 1535 O O . GLU A 1 193 ? -16.914 -7.343 18.051 1.00 96.31 193 GLU A O 1
ATOM 1540 N N . GLY A 1 194 ? -18.238 -9.038 18.626 1.00 94.81 194 GLY A N 1
ATOM 1541 C CA . GLY A 1 194 ? -17.211 -10.029 18.336 1.00 94.81 194 GLY A CA 1
ATOM 1542 C C . GLY A 1 194 ? -17.457 -11.386 18.983 1.00 94.81 194 GLY A C 1
ATOM 1543 O O . GLY A 1 194 ? -18.151 -11.479 19.998 1.00 94.81 194 GLY A O 1
ATOM 1544 N N . PRO A 1 195 ? -16.862 -12.450 18.424 1.00 94.94 195 PRO A N 1
ATOM 1545 C CA . PRO A 1 195 ? -17.018 -13.798 18.948 1.00 94.94 195 PRO A CA 1
ATOM 1546 C C . PRO A 1 195 ? -16.243 -14.000 20.261 1.00 94.94 195 PRO A C 1
ATOM 1548 O O . PRO A 1 195 ? -15.242 -13.336 20.528 1.00 94.94 195 PRO A O 1
ATOM 1551 N N . GLY A 1 196 ? -16.679 -14.973 21.069 1.00 93.00 196 GLY A N 1
ATOM 1552 C CA . GLY A 1 196 ? -15.892 -15.509 22.192 1.00 93.00 196 GLY A CA 1
ATOM 1553 C C . GLY A 1 196 ? -16.038 -14.804 23.547 1.00 93.00 196 GLY A C 1
ATOM 1554 O O . GLY A 1 196 ? -15.365 -15.199 24.495 1.00 93.00 196 GLY A O 1
ATOM 1555 N N . PHE A 1 197 ? -16.921 -13.809 23.677 1.00 93.50 197 PHE A N 1
ATOM 1556 C CA . PHE A 1 197 ? -17.140 -13.078 24.940 1.00 93.50 197 PHE A CA 1
ATOM 1557 C C . PHE A 1 197 ? -18.405 -13.495 25.709 1.00 93.50 197 PHE A C 1
ATOM 1559 O O . PHE A 1 197 ? -18.638 -12.997 26.811 1.00 93.50 197 PHE A O 1
ATOM 1566 N N . GLY A 1 198 ? -19.196 -14.424 25.155 1.00 94.56 198 GLY A N 1
ATOM 1567 C CA . GLY A 1 198 ? -20.423 -14.930 25.783 1.00 94.56 198 GLY A CA 1
ATOM 1568 C C . GLY A 1 198 ? -21.527 -13.876 25.903 1.00 94.56 198 GLY A C 1
ATOM 1569 O O . GLY A 1 198 ? -22.228 -13.850 26.909 1.00 94.56 198 GLY A O 1
ATOM 1570 N N . LEU A 1 199 ? -21.629 -12.977 24.921 1.00 93.56 199 LEU A N 1
ATOM 1571 C CA . LEU A 1 199 ? -22.675 -11.960 24.840 1.00 93.56 199 LEU A CA 1
ATOM 1572 C C . LEU A 1 199 ? -23.765 -12.403 23.860 1.00 93.56 199 LEU A C 1
ATOM 1574 O O . LEU A 1 199 ? -23.456 -12.918 22.785 1.00 93.56 199 LEU A O 1
ATOM 1578 N N . GLU A 1 200 ? -25.026 -12.169 24.216 1.00 93.06 200 GLU A N 1
ATOM 1579 C CA . GLU A 1 200 ? -26.186 -12.355 23.338 1.00 93.06 200 GLU A CA 1
ATOM 1580 C C . GLU A 1 200 ? -26.384 -11.089 22.487 1.00 93.06 200 GLU A C 1
ATOM 1582 O O . GLU A 1 200 ? -27.303 -10.310 22.710 1.00 93.06 200 GLU A O 1
ATOM 1587 N N . GLY A 1 201 ? -25.461 -10.843 21.551 1.00 92.50 201 GLY A N 1
ATOM 1588 C CA . GLY A 1 201 ? -25.497 -9.684 20.649 1.00 92.50 201 GLY A CA 1
ATOM 1589 C C . GLY A 1 201 ? -24.331 -8.698 20.819 1.00 92.50 201 GLY A C 1
ATOM 1590 O O . GLY A 1 201 ? -23.335 -9.012 21.482 1.00 92.50 201 GLY A O 1
ATOM 1591 N N . PRO A 1 202 ? -24.408 -7.516 20.175 1.00 95.94 202 PRO A N 1
ATOM 1592 C CA . PRO A 1 202 ? -23.372 -6.490 20.259 1.00 95.94 202 PRO A CA 1
ATOM 1593 C C . PRO A 1 202 ? -23.290 -5.894 21.672 1.00 95.94 202 PRO A C 1
ATOM 1595 O O . PRO A 1 202 ? -24.293 -5.539 22.287 1.00 95.94 202 PRO A O 1
ATOM 1598 N N . ALA A 1 203 ? -22.068 -5.742 22.187 1.00 97.00 203 ALA A N 1
ATOM 1599 C CA . ALA A 1 203 ? -21.812 -5.061 23.455 1.00 97.00 203 ALA A CA 1
ATOM 1600 C C . ALA A 1 203 ? -22.192 -3.576 23.388 1.00 97.00 203 ALA A C 1
ATOM 1602 O O . ALA A 1 203 ? -22.708 -3.027 24.364 1.00 97.00 203 ALA A O 1
ATOM 1603 N N . LEU A 1 204 ? -21.930 -2.937 22.245 1.00 97.38 204 LEU A N 1
ATOM 1604 C CA . LEU A 1 204 ? -22.231 -1.534 21.988 1.00 97.38 204 LEU A CA 1
ATOM 1605 C C . LEU A 1 204 ? -23.013 -1.399 20.680 1.00 97.38 204 LEU A C 1
ATOM 1607 O O . LEU A 1 204 ? -22.603 -1.932 19.652 1.00 97.38 204 LEU A O 1
ATOM 1611 N N . VAL A 1 205 ? -24.110 -0.650 20.720 1.00 97.00 205 VAL A N 1
ATOM 1612 C CA . VAL A 1 205 ? -24.986 -0.377 19.577 1.00 97.00 205 VAL A CA 1
ATOM 1613 C C . VAL A 1 205 ? -24.850 1.089 19.189 1.00 97.00 205 VAL A C 1
ATOM 1615 O O . VAL A 1 205 ? -24.849 1.965 20.055 1.00 97.00 205 VAL A O 1
ATOM 1618 N N . ASP A 1 206 ? -24.716 1.366 17.896 1.00 96.44 206 ASP A N 1
ATOM 1619 C CA . ASP A 1 206 ? -24.795 2.733 17.382 1.00 96.44 206 ASP A CA 1
ATOM 1620 C C . ASP A 1 206 ? -26.265 3.188 17.392 1.00 96.44 206 ASP A C 1
ATOM 1622 O O . ASP A 1 206 ? -27.079 2.579 16.694 1.00 96.44 206 ASP A O 1
ATOM 1626 N N . PRO A 1 207 ? -26.633 4.237 18.153 1.00 95.56 207 PRO A N 1
ATOM 1627 C CA . PRO A 1 207 ? -28.009 4.724 18.206 1.00 95.56 207 PRO A CA 1
ATOM 1628 C C . PRO A 1 207 ? -28.517 5.278 16.868 1.00 95.56 207 PRO A C 1
ATOM 1630 O O . PRO A 1 207 ? -29.727 5.394 16.694 1.00 95.56 207 PRO A O 1
ATOM 1633 N N . ASN A 1 208 ? -27.625 5.635 15.938 1.00 93.75 208 ASN A N 1
ATOM 1634 C CA . ASN A 1 208 ? -28.002 6.134 14.615 1.00 93.75 208 ASN A CA 1
ATOM 1635 C C . ASN A 1 208 ? -28.111 5.021 13.567 1.00 93.75 208 ASN A C 1
ATOM 1637 O O . ASN A 1 208 ? -28.564 5.285 12.452 1.00 93.75 208 ASN A O 1
ATOM 1641 N N . ARG A 1 209 ? -27.708 3.785 13.894 1.00 87.94 209 ARG A N 1
ATOM 1642 C CA . ARG A 1 209 ? -27.861 2.656 12.978 1.00 87.94 209 ARG A CA 1
ATOM 1643 C C . ARG A 1 209 ? -29.347 2.284 12.906 1.00 87.94 209 ARG A C 1
ATOM 1645 O O . ARG A 1 209 ? -29.939 1.993 13.947 1.00 87.94 209 ARG A O 1
ATOM 1652 N N . PRO A 1 210 ? -29.967 2.268 11.714 1.00 85.69 210 PRO A N 1
ATOM 1653 C CA . PRO A 1 210 ? -31.353 1.845 11.587 1.00 85.69 210 PRO A CA 1
ATOM 1654 C C . PRO A 1 210 ? -31.495 0.373 12.021 1.00 85.69 210 PRO A C 1
ATOM 1656 O O . PRO A 1 210 ? -30.613 -0.436 11.716 1.00 85.69 210 PRO A O 1
ATOM 1659 N N . PRO A 1 211 ? -32.582 0.016 12.731 1.00 77.81 211 PRO A N 1
ATOM 1660 C CA . PRO A 1 211 ? -32.764 -1.310 13.329 1.00 77.81 211 PRO A CA 1
ATOM 1661 C C . PRO A 1 211 ? -32.783 -2.451 12.302 1.00 77.81 211 PRO A C 1
ATOM 1663 O O . PRO A 1 211 ? -32.429 -3.574 12.649 1.00 77.81 211 PRO A O 1
ATOM 1666 N N . ASP A 1 212 ? -33.113 -2.146 11.044 1.00 77.81 212 ASP A N 1
ATOM 1667 C CA . ASP A 1 212 ? -33.277 -3.127 9.965 1.00 77.81 212 ASP A CA 1
ATOM 1668 C C . ASP A 1 212 ? -32.083 -3.178 8.992 1.00 77.81 212 ASP A C 1
ATOM 1670 O O . ASP A 1 212 ? -32.183 -3.775 7.924 1.00 77.81 212 ASP A O 1
ATOM 1674 N N . ALA A 1 213 ? -30.945 -2.548 9.316 1.00 73.56 213 ALA A N 1
ATOM 1675 C CA . ALA A 1 213 ? -29.741 -2.682 8.493 1.00 73.56 213 ALA A CA 1
ATOM 1676 C C . ALA A 1 213 ? -29.144 -4.088 8.653 1.00 73.56 213 ALA A C 1
ATOM 1678 O O . ALA A 1 213 ? -28.364 -4.332 9.588 1.00 73.56 213 ALA A O 1
ATOM 1679 N N . GLU A 1 214 ? -29.509 -4.984 7.731 1.00 74.56 214 GLU A N 1
ATOM 1680 C CA . GLU A 1 214 ? -28.931 -6.318 7.556 1.00 74.56 214 GLU A CA 1
ATOM 1681 C C . GLU A 1 214 ? -27.395 -6.239 7.694 1.00 74.56 214 GLU A C 1
ATOM 1683 O O . GLU A 1 214 ? -26.746 -5.424 7.026 1.00 74.56 214 GLU A O 1
ATOM 1688 N N . PRO A 1 215 ? -26.779 -7.019 8.603 1.00 61.94 215 PRO A N 1
ATOM 1689 C CA . PRO A 1 215 ? -25.334 -7.027 8.797 1.00 61.94 215 PRO A CA 1
ATOM 1690 C C . PRO A 1 215 ? -24.646 -7.590 7.545 1.00 61.94 215 PRO A C 1
ATOM 1692 O O . PRO A 1 215 ? -24.439 -8.793 7.427 1.00 61.94 215 PRO A O 1
ATOM 1695 N N . GLY A 1 216 ? -24.306 -6.715 6.601 1.00 63.88 216 GLY A N 1
ATOM 1696 C CA . GLY A 1 216 ? -23.681 -7.095 5.333 1.00 63.88 216 GLY A CA 1
ATOM 1697 C C . GLY A 1 216 ? -24.099 -6.238 4.143 1.00 63.88 216 GLY A C 1
ATOM 1698 O O . GLY A 1 216 ? -23.362 -6.197 3.163 1.00 63.88 216 GLY A O 1
ATOM 1699 N N . GLU A 1 217 ? -25.205 -5.495 4.238 1.00 57.94 217 GLU A N 1
ATOM 1700 C CA . GLU A 1 217 ? -25.468 -4.383 3.319 1.00 57.94 217 GLU A CA 1
ATOM 1701 C C . GLU A 1 217 ? -24.671 -3.171 3.803 1.00 57.94 217 GLU A C 1
ATOM 1703 O O . GLU A 1 217 ? -25.187 -2.202 4.360 1.00 57.94 217 GLU A O 1
ATOM 1708 N N . GLU A 1 218 ? -23.350 -3.271 3.654 1.00 57.91 218 GLU A N 1
ATOM 1709 C CA . GLU A 1 218 ? -22.496 -2.097 3.577 1.00 57.91 218 GLU A CA 1
ATOM 1710 C C . GLU A 1 218 ? -23.077 -1.278 2.424 1.00 57.91 218 GLU A C 1
ATOM 1712 O O . GLU A 1 218 ? -22.985 -1.686 1.267 1.00 57.91 218 GLU A O 1
ATOM 1717 N N . TYR A 1 219 ? -23.823 -0.216 2.756 1.00 54.66 219 TYR A N 1
ATOM 1718 C CA . TYR A 1 219 ? -24.344 0.736 1.786 1.00 54.66 219 TYR A CA 1
ATOM 1719 C C . TYR A 1 219 ? -23.168 1.093 0.896 1.00 54.66 219 TYR A C 1
ATOM 1721 O O . TYR A 1 219 ? -22.240 1.754 1.357 1.00 54.66 219 TYR A O 1
ATOM 1729 N N . ALA A 1 220 ? -23.166 0.583 -0.332 1.00 54.25 220 ALA A N 1
ATOM 1730 C CA . ALA A 1 220 ? -22.136 0.904 -1.287 1.00 54.25 220 ALA A CA 1
ATOM 1731 C C . ALA A 1 220 ? -22.203 2.423 -1.471 1.00 54.25 220 ALA A C 1
ATOM 1733 O O . ALA A 1 220 ? -23.062 2.940 -2.186 1.00 54.25 220 ALA A O 1
ATOM 1734 N N . GLU A 1 221 ? -21.312 3.154 -0.796 1.00 52.56 221 GLU A N 1
ATOM 1735 C CA . GLU A 1 221 ? -21.105 4.587 -1.021 1.00 52.56 221 GLU A CA 1
ATOM 1736 C C . GLU A 1 221 ? -20.774 4.855 -2.506 1.00 52.56 221 GLU A C 1
ATOM 1738 O O . GLU A 1 221 ? -20.916 5.979 -2.987 1.00 52.56 221 GLU A O 1
ATOM 1743 N N . GLU A 1 222 ? -20.459 3.797 -3.265 1.00 51.72 222 GLU A N 1
ATOM 1744 C CA . GLU A 1 222 ? -20.354 3.782 -4.722 1.00 51.72 222 GLU A CA 1
ATOM 1745 C C . GLU A 1 222 ? -21.596 4.350 -5.443 1.00 51.72 222 GLU A C 1
ATOM 1747 O O . GLU A 1 222 ? -21.431 4.968 -6.496 1.00 51.72 222 GLU A O 1
ATOM 1752 N N . GLU A 1 223 ? -22.822 4.276 -4.896 1.00 50.72 223 GLU A N 1
ATOM 1753 C CA . GLU A 1 223 ? -23.993 4.833 -5.609 1.00 50.72 223 GLU A CA 1
ATOM 1754 C C . GLU A 1 223 ? -24.189 6.356 -5.430 1.00 50.72 223 GLU A C 1
ATOM 1756 O O . GLU A 1 223 ? -24.974 6.978 -6.159 1.00 50.72 223 GLU A O 1
ATOM 1761 N N . TRP A 1 224 ? -23.480 6.998 -4.492 1.00 51.72 224 TRP A N 1
ATOM 1762 C CA . TRP A 1 224 ? -23.462 8.466 -4.391 1.00 51.72 224 TRP A CA 1
ATOM 1763 C C . TRP A 1 224 ? -22.316 9.093 -5.189 1.00 51.72 224 TRP A C 1
ATOM 1765 O O . TRP A 1 224 ? -22.501 10.176 -5.755 1.00 51.72 224 TRP A O 1
ATOM 1775 N N . GLU A 1 225 ? -21.184 8.403 -5.345 1.00 51.44 225 GLU A N 1
ATOM 1776 C CA . GLU A 1 225 ? -20.112 8.881 -6.224 1.00 51.44 225 GLU A CA 1
ATOM 1777 C C . GLU A 1 225 ? -20.412 8.666 -7.715 1.00 51.44 225 GLU A C 1
ATOM 1779 O O . GLU A 1 225 ? -20.053 9.533 -8.513 1.00 51.44 225 GLU A O 1
ATOM 1784 N N . GLU A 1 226 ? -21.175 7.642 -8.124 1.00 52.28 226 GLU A N 1
ATOM 1785 C CA . GLU A 1 226 ? -21.618 7.530 -9.529 1.00 52.28 226 GLU A CA 1
ATOM 1786 C C . GLU A 1 226 ? -22.584 8.655 -9.942 1.00 52.28 226 GLU A C 1
ATOM 1788 O O . GLU A 1 226 ? -22.544 9.132 -11.082 1.00 52.28 226 GLU A O 1
ATOM 1793 N N . LYS A 1 227 ? -23.397 9.177 -9.012 1.00 51.50 227 LYS A N 1
ATOM 1794 C CA . LYS A 1 227 ? -24.253 10.349 -9.278 1.00 51.50 227 LYS A CA 1
ATOM 1795 C C . LYS A 1 227 ? -23.475 11.670 -9.288 1.00 51.50 227 LYS A C 1
ATOM 1797 O O . LYS A 1 227 ? -23.901 12.599 -9.975 1.00 51.50 227 LYS A O 1
ATOM 1802 N N . ALA A 1 228 ? -22.322 11.754 -8.622 1.00 51.38 228 ALA A N 1
ATOM 1803 C CA . ALA A 1 228 ? -21.419 12.903 -8.733 1.00 51.38 228 ALA A CA 1
ATOM 1804 C C . ALA A 1 228 ? -20.522 12.823 -9.991 1.00 51.38 228 ALA A C 1
ATOM 1806 O O . ALA A 1 228 ? -20.320 13.832 -10.674 1.00 51.38 228 ALA A O 1
ATOM 1807 N N . ALA A 1 229 ? -20.059 11.626 -10.368 1.00 50.28 229 ALA A N 1
ATOM 1808 C CA . ALA A 1 229 ? -19.223 11.382 -11.547 1.00 50.28 229 ALA A CA 1
ATOM 1809 C C . ALA A 1 229 ? -19.996 11.455 -12.878 1.00 50.28 229 ALA A C 1
ATOM 1811 O O . ALA A 1 229 ? -19.401 11.757 -13.915 1.00 50.28 229 ALA A O 1
ATOM 1812 N N . ALA A 1 230 ? -21.327 11.314 -12.864 1.00 49.91 230 ALA A N 1
ATOM 1813 C CA . ALA A 1 230 ? -22.187 11.571 -14.026 1.00 49.91 230 ALA A CA 1
ATOM 1814 C C . ALA A 1 230 ? -22.189 13.043 -14.511 1.00 49.91 230 ALA A C 1
ATOM 1816 O O . ALA A 1 230 ? -22.855 13.368 -15.497 1.00 49.91 230 ALA A O 1
ATOM 1817 N N . THR A 1 231 ? -21.425 13.937 -13.869 1.00 49.47 231 THR A N 1
ATOM 1818 C CA . THR A 1 231 ? -21.168 15.306 -14.354 1.00 49.47 231 THR A CA 1
ATOM 1819 C C . THR A 1 231 ? -19.778 15.517 -14.966 1.00 49.47 231 THR A C 1
ATOM 1821 O O . THR A 1 231 ? -19.471 16.630 -15.399 1.00 49.47 231 THR A O 1
ATOM 1824 N N . VAL A 1 232 ? -18.949 14.472 -15.106 1.00 49.62 232 VAL A N 1
ATOM 1825 C CA . VAL A 1 232 ? -17.749 14.558 -15.951 1.00 49.62 232 VAL A CA 1
ATOM 1826 C C . VAL A 1 232 ? -18.205 14.580 -17.407 1.00 49.62 232 VAL A C 1
ATOM 1828 O O . VAL A 1 232 ? -18.537 13.556 -18.001 1.00 49.62 232 VAL A O 1
ATOM 1831 N N . ASP A 1 233 ? -18.268 15.778 -17.982 1.00 54.41 233 ASP A N 1
ATOM 1832 C CA . ASP A 1 233 ? -18.549 15.980 -19.396 1.00 54.41 233 ASP A CA 1
ATOM 1833 C C . ASP A 1 233 ? -17.561 15.175 -20.254 1.00 54.41 233 ASP A C 1
ATOM 1835 O O . ASP A 1 233 ? -16.417 15.574 -20.475 1.00 54.41 233 ASP A O 1
ATOM 1839 N N . VAL A 1 234 ? -18.017 14.031 -20.764 1.00 52.97 234 VAL A N 1
ATOM 1840 C CA . VAL A 1 234 ? -17.357 13.295 -21.842 1.00 52.97 234 VAL A CA 1
ATOM 1841 C C . VAL A 1 234 ? -17.452 14.169 -23.092 1.00 52.97 234 VAL A C 1
ATOM 1843 O O . VAL A 1 234 ? -18.458 14.183 -23.805 1.00 52.97 234 VAL A O 1
ATOM 1846 N N . TRP A 1 235 ? -16.421 14.976 -23.333 1.00 59.16 235 TRP A N 1
ATOM 1847 C CA . TRP A 1 235 ? -16.271 15.706 -24.586 1.00 59.16 235 TRP A CA 1
ATOM 1848 C C . TRP A 1 235 ? -15.898 14.702 -25.678 1.00 59.16 235 TRP A C 1
ATOM 1850 O O . TRP A 1 235 ? -14.901 13.996 -25.557 1.00 59.16 235 TRP A O 1
ATOM 1860 N N . ASN A 1 236 ? -16.670 14.662 -26.766 1.00 56.72 236 ASN A N 1
ATOM 1861 C CA . ASN A 1 236 ? -16.241 13.985 -27.987 1.00 56.72 236 ASN A CA 1
ATOM 1862 C C . ASN A 1 236 ? -15.067 14.773 -28.580 1.00 56.72 236 ASN A C 1
ATOM 1864 O O . ASN A 1 236 ? -15.252 15.819 -29.213 1.00 56.72 236 ASN A O 1
ATOM 1868 N N . THR A 1 237 ? -13.857 14.282 -28.342 1.00 59.38 237 THR A N 1
ATOM 1869 C CA . THR A 1 237 ? -12.656 14.698 -29.064 1.00 59.38 237 THR A CA 1
ATOM 1870 C C . THR A 1 237 ? -12.665 14.014 -30.425 1.00 59.38 237 THR A C 1
ATOM 1872 O O . THR A 1 237 ? -12.772 12.791 -30.500 1.00 59.38 237 THR A O 1
ATOM 1875 N N . ASP A 1 238 ? -12.610 14.786 -31.510 1.00 67.19 238 ASP A N 1
ATOM 1876 C CA . ASP A 1 238 ? -12.483 14.193 -32.843 1.00 67.19 238 ASP A CA 1
ATOM 1877 C C . ASP A 1 238 ? -11.065 13.645 -33.089 1.00 67.19 238 ASP A C 1
ATOM 1879 O O . ASP A 1 238 ? -10.156 13.826 -32.280 1.00 67.19 238 ASP A O 1
ATOM 1883 N N . PHE A 1 239 ? -10.871 12.958 -34.219 1.00 59.12 239 PHE A N 1
ATOM 1884 C CA . PHE A 1 239 ? -9.589 12.346 -34.601 1.00 59.12 239 PHE A CA 1
ATOM 1885 C C . PHE A 1 239 ? -8.428 13.358 -34.709 1.00 59.12 239 PHE A C 1
ATOM 1887 O O . PHE A 1 239 ? -7.267 12.964 -34.722 1.00 59.12 239 PHE A O 1
ATOM 1894 N N . LEU A 1 240 ? -8.726 14.662 -34.766 1.00 66.88 240 LEU A N 1
ATOM 1895 C CA . LEU A 1 240 ? -7.738 15.743 -34.804 1.00 66.88 240 LEU A CA 1
ATOM 1896 C C . LEU A 1 240 ? -7.515 16.395 -33.428 1.00 66.88 240 LEU A C 1
ATOM 1898 O O . LEU A 1 240 ? -6.791 17.382 -33.331 1.00 66.88 240 LEU A O 1
ATOM 1902 N N . GLY A 1 241 ? -8.124 15.866 -32.363 1.00 67.56 241 GLY A N 1
ATOM 1903 C CA . GLY A 1 241 ? -7.967 16.370 -31.000 1.00 67.56 241 GLY A CA 1
ATOM 1904 C C . GLY A 1 241 ? -8.807 17.609 -30.674 1.00 67.56 241 GLY A C 1
ATOM 1905 O O . GLY A 1 241 ? -8.623 18.199 -29.608 1.00 67.56 241 GLY A O 1
ATOM 1906 N N . ASN A 1 242 ? -9.758 18.006 -31.527 1.00 71.00 242 ASN A N 1
ATOM 1907 C CA . ASN A 1 242 ? -10.615 19.156 -31.246 1.00 71.00 242 ASN A CA 1
ATOM 1908 C C . ASN A 1 242 ? -11.809 18.760 -30.367 1.00 71.00 242 ASN A C 1
ATOM 1910 O O . ASN A 1 242 ? -12.559 17.831 -30.678 1.00 71.00 242 ASN A O 1
ATOM 1914 N N . LYS A 1 243 ? -12.024 19.512 -29.278 1.00 62.50 243 LYS A N 1
ATOM 1915 C CA . LYS A 1 243 ? -13.190 19.361 -28.394 1.00 62.50 243 LYS A CA 1
ATOM 1916 C C . LYS A 1 243 ? -14.431 19.919 -29.090 1.00 62.50 243 LYS A C 1
ATOM 1918 O O . LYS A 1 243 ? -14.596 21.137 -29.178 1.00 62.50 243 LYS A O 1
ATOM 1923 N N . ARG A 1 244 ? -15.328 19.055 -29.575 1.00 60.84 244 ARG A N 1
ATOM 1924 C CA . ARG A 1 244 ? -16.626 19.505 -30.101 1.00 60.84 244 ARG A CA 1
ATOM 1925 C C . ARG A 1 244 ? -17.625 19.591 -28.953 1.00 60.84 244 ARG A C 1
ATOM 1927 O O . ARG A 1 244 ? -17.933 18.589 -28.314 1.00 60.84 244 ARG A O 1
ATOM 1934 N N . GLY A 1 245 ? -18.134 20.792 -28.681 1.00 60.34 245 GLY A N 1
ATOM 1935 C CA . GLY A 1 245 ? -19.246 20.966 -27.745 1.00 60.34 245 GLY A CA 1
ATOM 1936 C C . GLY A 1 245 ? -20.476 20.184 -28.196 1.00 60.34 245 GLY A C 1
ATOM 1937 O O . GLY A 1 245 ? -20.722 20.052 -29.397 1.00 60.34 245 GLY A O 1
ATOM 1938 N N . ARG A 1 246 ? -21.250 19.651 -27.238 1.00 57.06 246 ARG A N 1
ATOM 1939 C CA . ARG A 1 246 ? -22.501 18.933 -27.530 1.00 57.06 246 ARG A CA 1
ATOM 1940 C C . ARG A 1 246 ? -23.386 19.810 -28.427 1.00 57.06 246 ARG A C 1
ATOM 1942 O O . ARG A 1 246 ? -23.805 20.893 -28.017 1.00 57.06 246 ARG A O 1
ATOM 1949 N N . CYS A 1 247 ? -23.688 19.345 -29.643 1.00 56.34 247 CYS A N 1
ATOM 1950 C CA . CYS A 1 247 ? -24.732 19.932 -30.487 1.00 56.34 247 CYS A CA 1
ATOM 1951 C C . CYS A 1 247 ? -26.046 19.886 -29.698 1.00 56.34 247 CYS A C 1
ATOM 1953 O O . CYS A 1 247 ? -26.694 18.846 -29.634 1.00 56.34 247 CYS A O 1
ATOM 1955 N N . ARG A 1 248 ? -26.473 21.007 -29.103 1.00 52.88 248 ARG A N 1
ATOM 1956 C CA . ARG A 1 248 ? -27.752 21.104 -28.370 1.00 52.88 248 ARG A CA 1
ATOM 1957 C C . ARG A 1 248 ? -28.994 20.920 -29.257 1.00 52.88 248 ARG A C 1
ATOM 1959 O O . ARG A 1 248 ? -30.106 21.044 -28.760 1.00 52.88 248 ARG A O 1
ATOM 1966 N N . LYS A 1 249 ? -28.837 20.666 -30.559 1.00 55.25 249 LYS A N 1
ATOM 1967 C CA . LYS A 1 249 ? -29.936 20.699 -31.533 1.00 55.25 249 LYS A CA 1
ATOM 1968 C C . LYS A 1 249 ? -30.191 19.406 -32.298 1.00 55.25 249 LYS A C 1
ATOM 1970 O O . LYS A 1 249 ? -31.068 19.414 -33.152 1.00 55.25 249 LYS A O 1
ATOM 1975 N N . CYS A 1 250 ? -29.480 18.315 -32.023 1.00 51.81 250 CYS A N 1
ATOM 1976 C CA . CYS A 1 250 ? -29.595 17.133 -32.866 1.00 51.81 250 CYS A CA 1
ATOM 1977 C C . CYS A 1 250 ? -29.623 15.815 -32.066 1.00 51.81 250 CYS A C 1
ATOM 1979 O O . CYS A 1 250 ? -28.594 15.196 -31.821 1.00 51.81 250 CYS A O 1
ATOM 1981 N N . HIS A 1 251 ? -30.832 15.378 -31.682 1.00 51.06 251 HIS A N 1
ATOM 1982 C CA . HIS A 1 251 ? -31.108 14.081 -31.034 1.00 51.06 251 HIS A CA 1
ATOM 1983 C C . HIS A 1 251 ? -30.972 12.879 -32.007 1.00 51.06 251 HIS A C 1
ATOM 1985 O O . HIS A 1 251 ? -31.122 11.732 -31.600 1.00 51.06 251 HIS A O 1
ATOM 1991 N N . GLU A 1 252 ? -30.653 13.124 -33.285 1.00 51.66 252 GLU A N 1
ATOM 1992 C CA . GLU A 1 252 ? -30.540 12.097 -34.338 1.00 51.66 252 GLU A CA 1
ATOM 1993 C C . GLU A 1 252 ? -29.094 11.753 -34.747 1.00 51.66 252 GLU A C 1
ATOM 1995 O O . GLU A 1 252 ? -28.875 10.856 -35.554 1.00 51.66 252 GLU A O 1
ATOM 2000 N N . CYS A 1 253 ? -28.067 12.393 -34.175 1.00 54.28 253 CYS A N 1
ATOM 2001 C CA . CYS A 1 253 ? -26.672 12.102 -34.551 1.00 54.28 253 CYS A CA 1
ATOM 2002 C C . CYS A 1 253 ? -26.085 10.827 -33.910 1.00 54.28 253 CYS A C 1
ATOM 2004 O O . CYS A 1 253 ? -24.927 10.504 -34.164 1.00 54.28 253 CYS A O 1
ATOM 2006 N N . LEU A 1 254 ? -26.853 10.091 -33.098 1.00 51.78 254 LEU A N 1
ATOM 2007 C CA . LEU A 1 254 ? -26.403 8.840 -32.466 1.00 51.78 254 LEU A CA 1
ATOM 2008 C C . LEU A 1 254 ? -26.553 7.597 -33.363 1.00 51.78 254 LEU A C 1
ATOM 2010 O O . LEU A 1 254 ? -26.107 6.522 -32.976 1.00 51.78 254 LEU A O 1
ATOM 2014 N N . SER A 1 255 ? -27.123 7.721 -34.566 1.00 49.34 255 SER A N 1
ATOM 2015 C CA . SER A 1 255 ? -27.352 6.584 -35.472 1.00 49.34 255 SER A CA 1
ATOM 2016 C C . SER A 1 255 ? -26.533 6.628 -36.766 1.00 49.34 255 SER A C 1
ATOM 2018 O O . SER A 1 255 ? -26.971 6.089 -37.785 1.00 49.34 255 SER A O 1
ATOM 2020 N N . PHE A 1 256 ? -25.333 7.222 -36.760 1.00 50.78 256 PHE A N 1
ATOM 2021 C CA . PHE A 1 256 ? -24.388 7.030 -37.869 1.00 50.78 256 PHE A CA 1
ATOM 2022 C C . PHE A 1 256 ? -23.792 5.613 -37.806 1.00 50.78 256 PHE A C 1
ATOM 2024 O O . PHE A 1 256 ? -22.701 5.365 -37.299 1.00 50.78 256 PHE A O 1
ATOM 2031 N N . SER A 1 257 ? -24.585 4.663 -38.298 1.00 49.88 257 SER A N 1
ATOM 2032 C CA . SER A 1 257 ? -24.220 3.277 -38.567 1.00 49.88 257 SER A CA 1
ATOM 2033 C C . SER A 1 257 ? -22.976 3.209 -39.459 1.00 49.88 257 SER A C 1
ATOM 2035 O O . SER A 1 257 ? -22.951 3.771 -40.554 1.00 49.88 257 SER A O 1
ATOM 2037 N N . MET A 1 258 ? -21.962 2.453 -39.027 1.00 53.25 258 MET A N 1
ATOM 2038 C CA . MET A 1 258 ? -20.728 2.159 -39.777 1.00 53.25 258 MET A CA 1
ATOM 2039 C C . MET A 1 258 ? -20.936 1.304 -41.053 1.00 53.25 258 MET A C 1
ATOM 2041 O O . MET A 1 258 ? -19.985 0.742 -41.587 1.00 53.25 258 MET A O 1
ATOM 2045 N N . HIS A 1 259 ? -22.153 1.194 -41.591 1.00 53.12 259 HIS A N 1
ATOM 2046 C CA . HIS A 1 259 ? -22.444 0.370 -42.774 1.00 53.12 259 HIS A CA 1
ATOM 2047 C C . HIS A 1 259 ? -22.052 0.993 -44.132 1.00 53.12 259 HIS A C 1
ATOM 2049 O O . HIS A 1 259 ? -22.265 0.360 -45.165 1.00 53.12 259 HIS A O 1
ATOM 2055 N N . ALA A 1 260 ? -21.463 2.193 -44.175 1.00 53.78 260 ALA A N 1
ATOM 2056 C CA . ALA A 1 260 ? -21.268 2.940 -45.425 1.00 53.78 260 ALA A CA 1
ATOM 2057 C C . ALA A 1 260 ? -19.810 3.095 -45.914 1.00 53.78 260 ALA A C 1
ATOM 2059 O O . ALA A 1 260 ? -19.533 3.999 -46.696 1.00 53.78 260 ALA A O 1
ATOM 2060 N N . MET A 1 261 ? -18.876 2.214 -45.536 1.00 51.81 261 MET A N 1
ATOM 2061 C CA . MET A 1 261 ? -17.550 2.150 -46.183 1.00 51.81 261 MET A CA 1
ATOM 2062 C C . MET A 1 261 ? -17.306 0.800 -46.867 1.00 51.81 261 MET A C 1
ATOM 2064 O O . MET A 1 261 ? -16.389 0.059 -46.532 1.00 51.81 261 MET A O 1
ATOM 2068 N N . LYS A 1 262 ? -18.121 0.485 -47.882 1.00 53.06 262 LYS A N 1
ATOM 2069 C CA . LYS A 1 262 ? -17.711 -0.437 -48.953 1.00 53.06 262 LYS A CA 1
ATOM 2070 C C . LYS A 1 262 ? -16.932 0.364 -49.991 1.00 53.06 262 LYS A C 1
ATOM 2072 O O . LYS A 1 262 ? -17.503 0.916 -50.928 1.00 53.06 262 LYS A O 1
ATOM 2077 N N . ILE A 1 263 ? -15.621 0.444 -49.796 1.00 57.72 263 ILE A N 1
ATOM 2078 C CA . ILE A 1 263 ? -14.686 0.887 -50.830 1.00 57.72 263 ILE A CA 1
ATOM 2079 C C . ILE A 1 263 ? -14.685 -0.207 -51.904 1.00 57.72 263 ILE A C 1
ATOM 2081 O O . ILE A 1 263 ? -14.275 -1.333 -51.641 1.00 57.72 263 ILE A O 1
ATOM 2085 N N . ASN A 1 264 ? -15.207 0.106 -53.089 1.00 50.56 264 ASN A N 1
ATOM 2086 C CA . ASN A 1 264 ? -15.180 -0.772 -54.259 1.00 50.56 264 ASN A CA 1
ATOM 2087 C C . ASN A 1 264 ? -13.775 -0.718 -54.895 1.00 50.56 264 ASN A C 1
ATOM 2089 O O . ASN A 1 264 ? -13.396 0.346 -55.391 1.00 50.56 264 ASN A O 1
ATOM 2093 N N . PRO A 1 265 ? -12.997 -1.816 -54.939 1.00 58.97 265 PRO A N 1
ATOM 2094 C CA . PRO A 1 265 ? -11.681 -1.822 -55.561 1.00 58.97 265 PRO A CA 1
ATOM 2095 C C . PRO A 1 265 ? -11.795 -2.284 -57.019 1.00 58.97 265 PRO A C 1
ATOM 2097 O O . PRO A 1 265 ? -11.443 -3.409 -57.352 1.00 58.97 265 PRO A O 1
ATOM 2100 N N . THR A 1 266 ? -12.292 -1.434 -57.918 1.0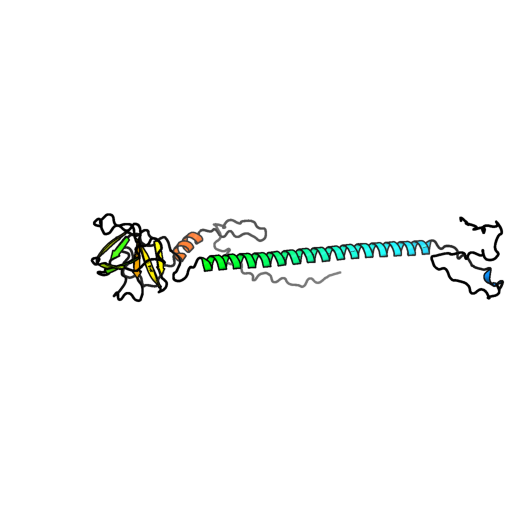0 56.94 266 THR A N 1
ATOM 2101 C CA . THR A 1 266 ? -12.170 -1.687 -59.368 1.00 56.94 266 THR A CA 1
ATOM 2102 C C . THR A 1 266 ? -11.887 -0.399 -60.133 1.00 56.94 266 THR A C 1
ATOM 2104 O O . THR A 1 266 ? -12.695 0.064 -60.937 1.00 56.94 266 THR A O 1
ATOM 2107 N N . GLY A 1 267 ? -10.714 0.185 -59.893 1.00 54.16 267 GLY A N 1
ATOM 2108 C CA . GLY A 1 267 ? -10.113 1.154 -60.805 1.00 54.16 267 GLY A CA 1
ATOM 2109 C C . GLY A 1 267 ? -9.393 0.417 -61.932 1.00 54.16 267 GLY A C 1
ATOM 2110 O O . GLY A 1 267 ? -8.236 0.040 -61.784 1.00 54.16 267 GLY A O 1
ATOM 2111 N N . LYS A 1 268 ? -10.087 0.179 -63.051 1.00 56.88 268 LYS A N 1
ATOM 2112 C CA . LYS A 1 268 ? -9.464 -0.250 -64.311 1.00 56.88 268 LYS A CA 1
ATOM 2113 C C . LYS A 1 268 ? -8.591 0.884 -64.847 1.00 56.88 268 LYS A C 1
ATOM 2115 O O . LYS A 1 268 ? -9.098 1.967 -65.129 1.00 56.88 268 LYS A O 1
ATOM 2120 N N . ALA A 1 269 ? -7.310 0.591 -65.038 1.00 54.78 269 ALA A N 1
ATOM 2121 C CA . ALA A 1 269 ? -6.400 1.386 -65.846 1.00 54.78 269 ALA A CA 1
ATOM 2122 C C . ALA A 1 269 ? -6.914 1.489 -67.295 1.00 54.78 269 ALA A C 1
ATOM 2124 O O . ALA A 1 269 ? -7.375 0.499 -67.874 1.00 54.78 269 ALA A O 1
ATOM 2125 N N . ARG A 1 270 ? -6.813 2.679 -67.888 1.00 52.94 270 ARG A N 1
ATOM 2126 C CA . ARG A 1 270 ? -6.750 2.863 -69.341 1.00 52.94 270 ARG A CA 1
ATOM 2127 C C . ARG A 1 270 ? -5.441 3.578 -69.647 1.00 52.94 270 ARG A C 1
ATOM 2129 O O . ARG A 1 270 ? -5.116 4.542 -68.955 1.00 52.94 270 ARG A O 1
ATOM 2136 N N . GLY A 1 271 ? -4.706 3.015 -70.604 1.00 59.09 271 GLY A N 1
ATOM 2137 C CA . GLY A 1 271 ? -3.532 3.627 -71.220 1.00 59.09 271 GLY A CA 1
ATOM 2138 C C . GLY A 1 271 ? -3.898 4.606 -72.320 1.00 59.09 271 GLY A C 1
ATOM 2139 O O . GLY A 1 271 ? -5.101 4.938 -72.447 1.00 59.09 271 GLY A O 1
#

pLDDT: mean 77.56, std 20.04, range [43.12, 98.5]

Secondary structure (DSSP, 8-state):
--------TT----TT------SSS------TT----GGG---------HHHHHHHHHHHHHHHHHHHHHHHHHHHHHHHHHHHHHHHHHHHHHHHHHHHHHHHHHHHS-SS--PEESS--SEEEESSSEEEEE-SSSTTSS-EEEEE--TT-EEEEEEEEEE-TTS-EEEEEPP-TTS-TT---SSEEEEEE-TTS--SS-SEE-TTS-TT--TT----THHHHHHHHTTS---EE-TT--EEPP-TT-TTGGG--GGG-----------

Radius of gyration: 49.2 Å; chains: 1; bounding box: 122×42×112 Å

Sequence (271 aa):
KEELCRQDFTGNLTPESFHLFAVGDQTTRLDNDRAITPDLEVLVLQPHDPEQEAREEAARKQREEYEREEREMALFILREEEDRKAREERIVAERKAKKEEAEKANKMVVDGGGPIIEGGPCLYVCGTNAIFLKKSSNPRAGKIVKQKRDEGSQVRATGRTWTGPSGGKWAELLPSSEGSKEESWDRAWSLVEGPGFGLEGPALVDPNRPPDAEPGEEYAEEEWEEKAAATVDVWNTDFLGNKRGRCRKCHECLSFSMHAMKINPTGKARG

Foldseek 3Di:
DDDDDDADPVRDRDPVPPDDDDDDPDDDDDDPPDDDDPVVPDPPPDPDDVVVVVVVVVVVVVVVVVVVVVVVVVVVVVVVVVVVVVVVVVVVVVVVVVVVVVVVVVVVVPPWWDDKDAQAAQKWFFQDQWKWKALDPDPQDHDIDIDGDDGRDMFGFPRIWIQGNQRWIKTKGCFDPPDDPVRGRRIMIITQDGPDPPDPTGRIHRPPDPPPPDPPPPPPVVVVVVVVCVPPPPFPQPPVRDGDDPPPPDPPPPPPDPPPPPPDPDDDDDD

Organism: Alexandrium catenella (NCBI:txid2925)